Protein AF-A0A2J4PHJ2-F1 (afdb_monomer)

Nearest PDB structures (foldseek):
  6c29-assembly3_C  TM=9.561E-01  e=3.627E-13  Proteus mirabilis HI4320
  3ef7-assembly1_A  TM=4.428E-01  e=4.207E-02  Escherichia coli K-12
  4ofp-assembly3_C  TM=3.824E-01  e=2.974E-01  Caenorhabditis elegans
  6r1j-assembly1_D-2  TM=1.891E-01  e=3.964E+00  Aeromonas hydrophila J-1

Radius of gyration: 33.61 Å; Cα contacts (8 Å, |Δi|>4): 438; chains: 1; bounding box: 84×40×101 Å

Solvent-accessible surface area (backbone atoms only — not comparable to full-atom values): 18652 Å² total; per-residue (Å²): 106,53,76,50,71,48,74,45,78,49,73,77,99,57,76,47,80,44,78,42,80,45,76,45,57,77,90,52,84,77,63,94,59,49,65,61,52,49,54,56,56,59,67,73,53,58,36,81,64,87,57,58,90,49,70,50,38,30,34,41,72,62,27,42,38,34,42,35,40,42,87,49,73,72,44,78,69,47,79,48,75,52,90,33,82,85,52,40,42,74,54,78,69,48,77,48,73,60,61,39,42,33,44,36,42,22,47,40,22,31,85,83,69,46,69,63,94,73,58,51,71,40,64,44,46,34,40,43,30,45,64,94,46,44,22,42,43,80,46,62,26,38,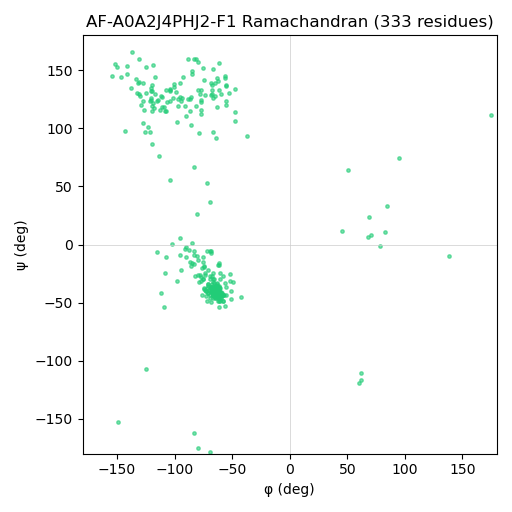69,69,39,79,62,80,74,80,65,52,69,67,58,55,51,51,52,26,30,52,50,14,46,52,59,59,71,37,82,76,44,47,61,61,54,51,54,49,52,55,53,54,70,68,54,75,88,51,76,68,62,52,35,49,35,38,51,27,24,40,49,23,37,41,50,50,37,50,50,51,47,49,52,52,50,51,38,54,75,70,67,54,72,80,57,73,66,56,55,78,70,37,67,68,55,53,50,51,50,49,51,54,53,48,56,52,51,42,45,75,68,60,80,42,87,66,66,73,46,55,73,55,62,47,39,46,52,58,73,35,52,97,40,54,67,38,32,24,53,50,22,44,50,52,50,62,63,38,45,73,80,40,38,72,63,52,48,54,52,48,57,52,34,70,74,44,58,74,71,54,33,55,50,46,40,51,39,24,32,46,24,53,31,41,66,49,51,51,47,45,74,61,116

Foldseek 3Di:
DDWDWDFDWDDDPDTDTDIDIDDDDPVDDDDPCVVVVVVVVVVLDAAQDDFFPDWAWAAEPQKIKIKTFGPWFAAPKDKFWDQWPQQKDWDDWDWDGDTRMIIIITGIAGNVRHRDPGQAQTWTWMWMDGVSHIHTDIDRHHYHAYHQPPPPLVNLLVVLLVLLQVLCVFPQLVVLVVVVVVVVVVPPDDLVLLLLLLVLLLVLLLVLLVVVLVVLVVCLVVVVLPPPCVCVVDVVSVVVLCVVVVVVVCVVVVVDPPPPPCCVLVVLPPVVDSDSVSSNVSSNVSCVSSCSRCVVVVVVVSNVLSSHDSVSSSVSSNSSSCSNSVVSVVVSVVD

Structure (mmCIF, N/CA/C/O backbone):
data_AF-A0A2J4PHJ2-F1
#
_entry.id   AF-A0A2J4PHJ2-F1
#
loop_
_atom_site.group_PDB
_atom_site.id
_atom_site.type_symbol
_atom_site.label_atom_id
_atom_site.label_alt_id
_atom_site.label_comp_id
_atom_site.label_asym_id
_atom_site.label_entity_id
_atom_site.label_seq_id
_atom_site.pdbx_PDB_ins_code
_atom_site.Cartn_x
_atom_site.Cartn_y
_atom_site.Cartn_z
_atom_site.occupancy
_atom_site.B_iso_or_equiv
_atom_site.auth_seq_id
_atom_site.auth_comp_id
_atom_site.auth_asym_id
_atom_site.auth_atom_id
_atom_site.pdbx_PDB_model_num
ATOM 1 N N . VAL A 1 1 ? -42.396 3.887 36.332 1.00 83.06 1 VAL A N 1
ATOM 2 C CA . VAL A 1 1 ? -42.120 2.588 35.679 1.00 83.06 1 VAL A CA 1
ATOM 3 C C . VAL A 1 1 ? -41.489 2.839 34.316 1.00 83.06 1 VAL A C 1
ATOM 5 O O . VAL A 1 1 ? -42.065 3.580 33.531 1.00 83.06 1 VAL A O 1
ATOM 8 N N . LEU A 1 2 ? -40.300 2.293 34.075 1.00 89.12 2 LEU A N 1
ATOM 9 C CA . LEU A 1 2 ? -39.637 2.211 32.778 1.00 89.12 2 LEU A CA 1
ATOM 10 C C . LEU A 1 2 ? -39.950 0.844 32.177 1.00 89.12 2 LEU A C 1
ATOM 12 O O . LEU A 1 2 ? -39.736 -0.181 32.822 1.00 89.12 2 LEU A O 1
ATOM 16 N N . GLU A 1 3 ? -40.460 0.838 30.955 1.00 92.62 3 GLU A N 1
ATOM 17 C CA . GLU A 1 3 ? -40.717 -0.378 30.190 1.00 92.62 3 GLU A CA 1
ATOM 18 C C . GLU A 1 3 ? -39.901 -0.318 28.904 1.00 92.62 3 GLU A C 1
ATOM 20 O O . GLU A 1 3 ? -39.886 0.698 28.211 1.00 92.62 3 GLU A O 1
ATOM 25 N N . GLY A 1 4 ? -39.197 -1.403 28.605 1.00 94.12 4 GLY A N 1
ATOM 26 C CA . GLY A 1 4 ? -38.373 -1.531 27.414 1.00 94.12 4 GLY A CA 1
ATOM 27 C C . GLY A 1 4 ? -38.278 -2.987 26.989 1.00 94.12 4 GLY A C 1
ATOM 28 O O . GLY A 1 4 ? -38.452 -3.898 27.797 1.00 94.12 4 GLY A O 1
ATOM 29 N N . THR A 1 5 ? -38.014 -3.217 25.710 1.00 94.38 5 THR A N 1
ATOM 30 C CA . THR A 1 5 ? -37.723 -4.560 25.199 1.00 94.38 5 THR A CA 1
ATOM 31 C C . THR A 1 5 ? -36.256 -4.595 24.803 1.00 94.38 5 THR A C 1
ATOM 33 O O . THR A 1 5 ? -35.827 -3.806 23.967 1.00 94.38 5 THR A O 1
ATOM 36 N N . LEU A 1 6 ? -35.485 -5.466 25.449 1.00 94.25 6 LEU A N 1
ATOM 37 C CA . LEU A 1 6 ? -34.099 -5.749 25.106 1.00 94.25 6 LEU A CA 1
ATOM 38 C C . LEU A 1 6 ? -34.082 -6.889 24.091 1.00 94.25 6 LEU A C 1
ATOM 40 O O . LEU A 1 6 ? -34.364 -8.029 24.452 1.00 94.25 6 LEU A O 1
ATOM 44 N N . THR A 1 7 ? -33.720 -6.590 22.850 1.00 94.62 7 THR A N 1
ATOM 45 C CA . THR A 1 7 ? -33.433 -7.616 21.844 1.00 94.62 7 THR A CA 1
ATOM 46 C C . THR A 1 7 ? -31.972 -8.032 21.987 1.00 94.62 7 THR A C 1
ATOM 48 O O . THR A 1 7 ? -31.065 -7.300 21.593 1.00 94.62 7 THR A O 1
ATOM 51 N N . LEU A 1 8 ? -31.733 -9.191 22.598 1.00 94.88 8 LEU A N 1
ATOM 52 C CA . LEU A 1 8 ? -30.394 -9.732 22.820 1.00 94.88 8 LEU A CA 1
ATOM 53 C C . LEU A 1 8 ? -30.016 -10.686 21.683 1.00 94.88 8 LEU A C 1
ATOM 55 O O . LEU A 1 8 ? -30.738 -11.648 21.409 1.00 94.88 8 LEU A O 1
ATOM 59 N N . SER A 1 9 ? -28.867 -10.450 21.052 1.00 94.81 9 SER A N 1
ATOM 60 C CA . SER A 1 9 ? -28.271 -11.375 20.090 1.00 94.81 9 SER A CA 1
ATOM 61 C C . SER A 1 9 ? -27.366 -12.377 20.810 1.00 94.81 9 SER A C 1
ATOM 63 O O . SER A 1 9 ? -26.444 -12.010 21.535 1.00 94.81 9 SER A O 1
ATOM 65 N N . THR A 1 10 ? -27.624 -13.668 20.607 1.00 94.75 10 THR A N 1
ATOM 66 C CA . THR A 1 10 ? -26.750 -14.754 21.076 1.00 94.75 10 THR A CA 1
ATOM 67 C C . THR A 1 10 ? -26.290 -15.564 19.877 1.00 94.75 10 THR A C 1
ATOM 69 O O . THR A 1 10 ? -27.110 -16.025 19.085 1.00 94.75 10 THR A O 1
ATOM 72 N N . CYS A 1 11 ? -24.976 -15.697 19.710 1.00 93.12 11 CYS A N 1
ATOM 73 C CA . CYS A 1 11 ? -24.386 -16.303 18.523 1.00 93.12 11 CYS A CA 1
ATOM 74 C C . CYS A 1 11 ? -23.541 -17.521 18.893 1.00 93.12 11 CYS A C 1
ATOM 76 O O . CYS A 1 11 ? -22.743 -17.486 19.827 1.00 93.12 11 CYS A O 1
ATOM 78 N N . SER A 1 12 ? -23.724 -18.596 18.128 1.00 92.94 12 SER A N 1
ATOM 79 C CA . SER A 1 12 ? -22.787 -19.720 18.040 1.00 92.94 12 SER A CA 1
ATOM 80 C C . SER A 1 12 ? -22.419 -19.914 16.565 1.00 92.94 12 SER A C 1
ATOM 82 O O . SER A 1 12 ? -21.775 -19.046 15.989 1.00 92.94 12 SER A O 1
ATOM 84 N N . ASN A 1 13 ? -22.921 -20.967 15.918 1.00 92.31 13 ASN A N 1
ATOM 85 C CA . ASN A 1 13 ? -22.900 -21.101 14.455 1.00 92.31 13 ASN A CA 1
ATOM 86 C C . ASN A 1 13 ? -24.070 -20.361 13.785 1.00 92.31 13 ASN A C 1
ATOM 88 O O . ASN A 1 13 ? -24.064 -20.136 12.579 1.00 92.31 13 ASN A O 1
ATOM 92 N N . VAL A 1 14 ? -25.094 -20.019 14.569 1.00 91.38 14 VAL A N 1
ATOM 93 C CA . VAL A 1 14 ? -26.264 -19.239 14.160 1.00 91.38 14 VAL A CA 1
ATOM 94 C C . VAL A 1 14 ? -26.503 -18.181 15.232 1.00 91.38 14 VAL A C 1
ATOM 96 O O . VAL A 1 14 ? -26.303 -18.454 16.420 1.00 91.38 14 VAL A O 1
ATOM 99 N N . CYS A 1 15 ? -26.910 -16.984 14.817 1.00 92.62 15 CYS A N 1
ATOM 100 C CA . CYS A 1 15 ? -27.306 -15.912 15.721 1.00 92.62 15 CYS A CA 1
ATOM 101 C C . CYS A 1 15 ? -28.823 -15.922 15.922 1.00 92.62 15 CYS A C 1
ATOM 103 O O . CYS A 1 15 ? -29.582 -15.836 14.957 1.00 92.62 15 CYS A O 1
ATOM 105 N N . LEU A 1 16 ? -29.261 -16.015 17.177 1.00 94.50 16 LEU A N 1
ATOM 106 C CA . LEU A 1 16 ? -30.663 -15.917 17.572 1.00 94.50 16 LEU A CA 1
ATOM 107 C C . LEU A 1 16 ? -30.905 -14.582 18.276 1.00 94.50 16 LEU A C 1
ATOM 109 O O . LEU A 1 16 ? -30.146 -14.192 19.167 1.00 94.50 16 LEU A O 1
ATOM 113 N N . LEU A 1 17 ? -31.979 -13.904 17.878 1.00 94.44 17 LEU A N 1
ATOM 114 C CA . LEU A 1 17 ? -32.467 -12.672 18.492 1.00 94.44 17 LEU A CA 1
ATOM 115 C C . LEU A 1 17 ? -33.578 -13.040 19.478 1.00 94.44 17 LEU A C 1
ATOM 117 O O . LEU A 1 17 ? -34.578 -13.639 19.083 1.00 94.44 17 LEU A O 1
ATOM 121 N N . THR A 1 18 ? -33.385 -12.720 20.757 1.00 94.19 18 THR A N 1
ATOM 122 C CA . THR A 1 18 ? -34.360 -13.009 21.818 1.00 94.19 18 THR A CA 1
ATOM 123 C C . THR A 1 18 ? -34.794 -11.719 22.494 1.00 94.19 18 THR A C 1
ATOM 125 O O . THR A 1 18 ? -33.957 -10.960 22.982 1.00 94.19 18 THR A O 1
ATOM 128 N N . ASP A 1 19 ? -36.104 -11.493 22.553 1.00 95.38 19 ASP A N 1
ATOM 129 C CA . ASP A 1 19 ? -36.684 -10.302 23.163 1.00 95.38 19 ASP A CA 1
ATOM 130 C C . ASP A 1 19 ? -36.986 -10.523 24.648 1.00 95.38 19 ASP A C 1
ATOM 132 O O . ASP A 1 19 ? -37.823 -11.347 25.026 1.00 95.38 19 ASP A O 1
ATOM 136 N N . TYR A 1 20 ? -36.347 -9.726 25.500 1.00 94.31 20 TYR A N 1
ATOM 137 C CA . TYR A 1 20 ? -36.584 -9.681 26.937 1.00 94.31 20 TYR A CA 1
ATOM 138 C C . TYR A 1 20 ? -37.321 -8.395 27.294 1.00 94.31 20 TYR A C 1
ATOM 140 O O . TYR A 1 20 ? -36.788 -7.292 27.167 1.00 94.31 20 TYR A O 1
ATOM 148 N N . ARG A 1 21 ? -38.560 -8.519 27.774 1.00 93.12 21 ARG A N 1
ATOM 149 C CA . ARG A 1 21 ? -39.308 -7.367 28.289 1.00 93.12 21 ARG A CA 1
ATOM 150 C C . ARG A 1 21 ? -38.797 -7.007 29.678 1.00 93.12 21 ARG A C 1
ATOM 152 O O . ARG A 1 21 ? -38.997 -7.753 30.633 1.00 93.12 21 ARG A O 1
ATOM 159 N N . LEU A 1 22 ? -38.158 -5.850 29.777 1.00 93.00 22 LEU A N 1
ATOM 160 C CA . LEU A 1 22 ? -37.669 -5.272 31.018 1.00 93.00 22 LEU A CA 1
ATOM 161 C C . LEU A 1 22 ? -38.697 -4.264 31.529 1.00 93.00 22 LEU A C 1
ATOM 163 O O . LEU A 1 22 ? -39.085 -3.332 30.824 1.00 93.00 22 LEU A O 1
ATOM 167 N N . ARG A 1 23 ? -39.130 -4.455 32.774 1.00 91.50 23 ARG A N 1
ATOM 168 C CA . ARG A 1 23 ? -40.030 -3.546 33.482 1.00 91.50 23 ARG A CA 1
ATOM 169 C C . ARG A 1 23 ? -39.397 -3.177 34.811 1.00 91.50 23 ARG A C 1
ATOM 171 O O . ARG A 1 23 ? -39.206 -4.038 35.662 1.00 91.50 23 ARG A O 1
ATOM 178 N N . LEU A 1 24 ? -39.074 -1.903 34.974 1.00 89.75 24 LEU A N 1
ATOM 179 C CA . LEU A 1 24 ? -38.399 -1.361 36.149 1.00 89.75 24 LEU A CA 1
ATOM 180 C C . LEU A 1 24 ? -39.306 -0.324 36.808 1.00 89.75 24 LEU A C 1
ATOM 182 O O . LEU A 1 24 ? -39.703 0.653 36.175 1.00 89.75 24 LEU A O 1
ATOM 186 N N . ASP A 1 25 ? -39.650 -0.510 38.077 1.00 90.00 25 ASP A N 1
ATOM 187 C CA . ASP A 1 25 ? -40.430 0.474 38.827 1.00 90.00 25 ASP A CA 1
ATOM 188 C C . ASP A 1 25 ? -39.525 1.357 39.693 1.00 90.00 25 ASP A C 1
ATOM 190 O O . ASP A 1 25 ? -39.045 0.936 40.738 1.00 90.00 25 ASP A O 1
ATOM 194 N N . PHE A 1 26 ? -39.314 2.606 39.270 1.00 86.12 26 PHE A N 1
ATOM 195 C CA . PHE A 1 26 ? -38.493 3.581 39.999 1.00 86.12 26 PHE A CA 1
ATOM 196 C C . PHE A 1 26 ? -39.086 4.051 41.334 1.00 86.12 26 PHE A C 1
ATOM 198 O O . PHE A 1 26 ? -38.409 4.762 42.072 1.00 86.12 26 PHE A O 1
ATOM 205 N N . ASN A 1 27 ? -40.330 3.681 41.656 1.00 89.12 27 ASN A N 1
ATOM 206 C CA . ASN A 1 27 ? -40.905 3.956 42.973 1.00 89.12 27 ASN A CA 1
ATOM 207 C C . ASN A 1 27 ? -40.447 2.951 44.043 1.00 89.12 27 ASN A C 1
ATOM 209 O O . ASN A 1 27 ? -40.709 3.167 45.226 1.00 89.12 27 ASN A O 1
ATOM 213 N N . GLN A 1 28 ? -39.778 1.862 43.652 1.00 87.19 28 GLN A N 1
ATOM 214 C CA . GLN A 1 28 ? -39.196 0.896 44.579 1.00 87.19 28 GLN A CA 1
ATOM 215 C C . GLN A 1 28 ? -37.733 1.255 44.885 1.00 87.19 28 GLN A C 1
ATOM 217 O O . GLN A 1 28 ? -37.026 1.754 44.004 1.00 87.19 28 GLN A O 1
ATOM 222 N N . PRO A 1 29 ? -37.257 1.029 46.124 1.00 85.19 29 PRO A N 1
ATOM 223 C CA . PRO A 1 29 ? -35.852 1.230 46.454 1.00 85.19 29 PRO A CA 1
ATOM 224 C C . PRO A 1 29 ? -34.968 0.275 45.641 1.00 85.19 29 PRO A C 1
ATOM 226 O O . PRO A 1 29 ? -35.340 -0.871 45.401 1.00 85.19 29 PRO A O 1
ATOM 229 N N . ALA A 1 30 ? -33.792 0.751 45.229 1.00 85.31 30 ALA A N 1
ATOM 230 C CA . ALA A 1 30 ? -32.798 -0.090 44.570 1.00 85.31 30 ALA A CA 1
ATOM 231 C C . ALA A 1 30 ? -32.244 -1.148 45.537 1.00 85.31 30 ALA A C 1
ATOM 233 O O . ALA A 1 30 ? -32.141 -0.896 46.741 1.00 85.31 30 ALA A O 1
ATOM 234 N N . ASP A 1 31 ? -31.833 -2.298 44.999 1.00 87.00 31 ASP A N 1
ATOM 235 C CA . ASP A 1 31 ? -31.145 -3.333 45.774 1.00 87.00 31 ASP A CA 1
ATOM 236 C C . ASP A 1 31 ? -29.887 -2.772 46.455 1.00 87.00 31 ASP A C 1
ATOM 238 O O . ASP A 1 31 ? -29.176 -1.932 45.892 1.00 87.00 31 ASP A O 1
ATOM 242 N N . GLY A 1 32 ? -29.587 -3.262 47.663 1.00 87.12 32 GLY A N 1
ATOM 243 C CA . GLY A 1 32 ? -28.483 -2.755 48.491 1.00 87.12 32 GLY A CA 1
ATOM 244 C C . GLY A 1 32 ? -27.116 -2.782 47.796 1.00 87.12 32 GLY A C 1
ATOM 245 O O . GLY A 1 32 ? -26.324 -1.857 47.966 1.00 87.12 32 GLY A O 1
ATOM 246 N N . ASP A 1 33 ? -26.885 -3.776 46.934 1.00 93.06 33 ASP A N 1
ATOM 247 C CA . ASP A 1 33 ? -25.622 -3.969 46.208 1.00 93.06 33 ASP A CA 1
ATOM 248 C C . ASP A 1 33 ? -25.579 -3.260 44.844 1.00 93.06 33 ASP A C 1
ATOM 250 O O . ASP A 1 33 ? -24.560 -3.313 44.145 1.00 93.06 33 ASP A O 1
ATOM 254 N N . PHE A 1 34 ? -26.661 -2.586 44.432 1.00 90.69 34 PHE A N 1
ATOM 255 C CA . PHE A 1 34 ? -26.774 -1.998 43.094 1.00 90.69 34 PHE A CA 1
ATOM 256 C C . PHE A 1 34 ? -25.640 -1.014 42.803 1.00 90.69 34 PHE A C 1
ATOM 258 O O . PHE A 1 34 ? -25.040 -1.052 41.730 1.00 90.69 34 PHE A O 1
ATOM 265 N N . ARG A 1 35 ? -25.304 -0.151 43.769 1.00 90.50 35 ARG A N 1
ATOM 266 C CA . ARG A 1 35 ? -24.252 0.861 43.588 1.00 90.50 35 ARG A CA 1
ATOM 267 C C . ARG A 1 35 ? -22.877 0.233 43.380 1.00 90.50 35 ARG A C 1
ATOM 269 O O . ARG A 1 35 ? -22.130 0.697 42.520 1.00 90.50 35 ARG A O 1
ATOM 276 N N . ASP A 1 36 ? -22.566 -0.826 44.119 1.00 93.00 36 ASP A N 1
ATOM 277 C CA . ASP A 1 36 ? -21.281 -1.519 44.017 1.00 93.00 36 ASP A CA 1
ATOM 278 C C . ASP A 1 36 ? -21.199 -2.374 42.749 1.00 93.00 36 ASP A C 1
ATOM 280 O O . ASP A 1 36 ? -20.157 -2.429 42.090 1.00 93.00 36 ASP A O 1
ATOM 284 N N . ALA A 1 37 ? -22.301 -3.021 42.360 1.00 92.94 37 ALA A N 1
ATOM 285 C CA . ALA A 1 37 ? -22.415 -3.717 41.080 1.00 92.94 37 ALA A CA 1
ATOM 286 C C . ALA A 1 37 ? -22.250 -2.747 39.897 1.00 92.94 37 ALA A C 1
ATOM 288 O O . ALA A 1 37 ? -21.437 -3.002 39.008 1.00 92.94 37 ALA A O 1
ATOM 289 N N . PHE A 1 38 ? -22.933 -1.601 39.933 1.00 93.00 38 PHE A N 1
ATOM 290 C CA . PHE A 1 38 ? -22.833 -0.561 38.911 1.00 93.00 38 PHE A CA 1
ATOM 291 C C . PHE A 1 38 ? -21.414 0.013 38.824 1.00 93.00 38 PHE A C 1
ATOM 293 O O . PHE A 1 38 ? -20.854 0.116 37.736 1.00 93.00 38 PHE A O 1
ATOM 300 N N . ALA A 1 39 ? -20.779 0.314 39.961 1.00 91.94 39 ALA A N 1
ATOM 301 C CA . ALA A 1 39 ? -19.406 0.812 39.980 1.00 91.94 39 ALA A CA 1
ATOM 302 C C . ALA A 1 39 ? -18.397 -0.209 39.425 1.00 91.94 39 ALA A C 1
ATOM 304 O O . ALA A 1 39 ? -17.439 0.188 38.766 1.00 91.94 39 ALA A O 1
ATOM 305 N N . ARG A 1 40 ? -18.597 -1.515 39.662 1.00 91.50 40 ARG A N 1
ATOM 306 C CA . ARG A 1 40 ? -17.770 -2.575 39.057 1.00 91.50 40 ARG A CA 1
ATOM 307 C C . ARG A 1 40 ? -17.970 -2.660 37.543 1.00 91.50 40 ARG A C 1
ATOM 309 O O . ARG A 1 40 ? -16.976 -2.738 36.831 1.00 91.50 40 ARG A O 1
ATOM 316 N N . ALA A 1 41 ? -19.211 -2.578 37.065 1.00 90.69 41 ALA A N 1
ATOM 317 C CA . ALA A 1 41 ? -19.523 -2.584 35.635 1.00 90.69 41 ALA A CA 1
ATOM 318 C C . ALA A 1 41 ? -18.974 -1.342 34.908 1.00 90.69 41 ALA A C 1
ATOM 320 O O . ALA A 1 41 ? -18.418 -1.449 33.824 1.00 90.69 41 ALA A O 1
ATOM 321 N N . MET A 1 42 ? -19.039 -0.158 35.521 1.00 89.94 42 MET A N 1
ATOM 322 C CA . MET A 1 42 ? -18.494 1.061 34.910 1.00 89.94 42 MET A CA 1
ATOM 323 C C . MET A 1 42 ? -16.965 1.033 34.770 1.00 89.94 42 MET A C 1
ATOM 325 O O . MET A 1 42 ? -16.429 1.696 33.890 1.00 89.94 42 MET A O 1
ATOM 329 N N . ARG A 1 43 ? -16.246 0.258 35.597 1.00 87.06 43 ARG A N 1
ATOM 330 C CA . ARG A 1 43 ? -14.781 0.111 35.485 1.00 87.06 43 ARG A CA 1
ATOM 331 C C . ARG A 1 43 ? -14.339 -0.760 34.314 1.00 87.06 43 ARG A C 1
ATOM 333 O O . ARG A 1 43 ? -13.176 -0.679 33.938 1.00 87.06 43 ARG A O 1
ATOM 340 N N . THR A 1 44 ? -15.218 -1.600 33.767 1.00 88.00 44 THR A N 1
ATOM 341 C CA . THR A 1 44 ? -14.891 -2.414 32.586 1.00 88.00 44 THR A CA 1
ATOM 342 C C . THR A 1 44 ? -15.061 -1.639 31.282 1.00 88.00 44 THR A C 1
ATOM 344 O O . THR A 1 44 ? -14.677 -2.140 30.231 1.00 88.00 44 THR A O 1
ATOM 347 N N . ILE A 1 45 ? -15.643 -0.435 31.332 1.00 90.12 45 ILE A N 1
ATOM 348 C CA . ILE A 1 45 ? -15.800 0.425 30.160 1.00 90.12 45 ILE A CA 1
ATOM 349 C C . ILE A 1 45 ? -14.427 1.013 29.795 1.00 90.12 45 ILE A C 1
ATOM 351 O O . ILE A 1 45 ? -13.761 1.563 30.678 1.00 90.12 45 ILE A O 1
ATOM 355 N N . PRO A 1 46 ? -13.989 0.905 28.525 1.00 89.81 46 PRO A N 1
ATOM 356 C CA . PRO A 1 46 ? -12.737 1.497 28.067 1.00 89.81 46 PRO A CA 1
ATOM 357 C C . PRO A 1 46 ? -12.687 3.002 28.350 1.00 89.81 46 PRO A C 1
ATOM 359 O O . PRO A 1 46 ? -13.662 3.716 28.129 1.00 89.81 46 PRO A O 1
ATOM 362 N N . ALA A 1 47 ? -11.544 3.486 28.833 1.00 87.75 47 ALA A N 1
ATOM 363 C CA . ALA A 1 47 ? -11.328 4.916 29.041 1.00 87.75 47 ALA A CA 1
ATOM 364 C C . ALA A 1 47 ? -10.892 5.599 27.734 1.00 87.75 47 ALA A C 1
ATOM 366 O O . ALA A 1 47 ? -10.342 4.951 26.852 1.00 87.75 47 ALA A O 1
ATOM 367 N N . ASP A 1 48 ? -11.038 6.919 27.621 1.00 85.19 48 ASP A N 1
ATOM 368 C CA . ASP A 1 48 ? -10.573 7.650 26.426 1.00 85.19 48 ASP A CA 1
ATOM 369 C C . ASP A 1 48 ? -9.039 7.820 26.380 1.00 85.19 48 ASP A C 1
ATOM 371 O O . ASP A 1 48 ? -8.456 8.151 25.348 1.00 85.19 48 ASP A O 1
ATOM 375 N N . THR A 1 49 ? -8.351 7.597 27.508 1.00 83.44 49 THR A N 1
ATOM 376 C CA . THR A 1 49 ? -6.896 7.775 27.649 1.00 83.44 49 THR A CA 1
ATOM 377 C C . THR A 1 49 ? -6.278 6.687 28.530 1.00 83.44 49 THR A C 1
ATOM 379 O O . THR A 1 49 ? -6.940 6.153 29.420 1.00 83.44 49 THR A O 1
ATOM 382 N N . GLY A 1 50 ? -4.990 6.375 28.326 1.00 77.62 50 GLY A N 1
ATOM 383 C CA . GLY A 1 50 ? -4.203 5.600 29.302 1.00 77.62 50 GLY A CA 1
ATOM 384 C C . GLY A 1 50 ? -3.263 4.517 28.761 1.00 77.62 50 GLY A C 1
ATOM 385 O O . GLY A 1 50 ? -2.461 3.997 29.544 1.00 77.62 50 GLY A O 1
ATOM 386 N N . ILE A 1 51 ? -3.327 4.176 27.470 1.00 82.88 51 ILE A N 1
ATOM 387 C CA . ILE A 1 51 ? -2.440 3.193 26.818 1.00 82.88 51 ILE A CA 1
ATOM 388 C C . ILE A 1 51 ? -1.464 3.891 25.869 1.00 82.88 51 ILE A C 1
ATOM 390 O O . ILE A 1 51 ? -0.252 3.697 25.978 1.00 82.88 51 ILE A O 1
ATOM 394 N N . THR A 1 52 ? -1.985 4.700 24.948 1.00 84.06 52 THR A N 1
ATOM 395 C CA . THR A 1 52 ? -1.194 5.398 23.930 1.00 84.06 52 THR A CA 1
ATOM 396 C C . THR A 1 52 ? -1.808 6.755 23.595 1.00 84.06 52 THR A C 1
ATOM 398 O O . THR A 1 52 ? -3.030 6.909 23.578 1.00 84.06 52 THR A O 1
ATOM 401 N N . ASN A 1 53 ? -0.937 7.731 23.333 1.00 81.12 53 ASN A N 1
ATOM 402 C CA . ASN A 1 53 ? -1.294 9.051 22.802 1.00 81.12 53 ASN A CA 1
ATOM 403 C C . ASN A 1 53 ? -0.712 9.280 21.398 1.00 81.12 53 ASN A C 1
ATOM 405 O O . ASN A 1 53 ? -0.986 10.305 20.781 1.00 81.12 53 ASN A O 1
ATOM 409 N N . ASP A 1 54 ? 0.118 8.353 20.921 1.00 84.62 54 ASP A N 1
ATOM 410 C CA . ASP A 1 54 ? 0.806 8.426 19.639 1.00 84.62 54 ASP A CA 1
ATOM 411 C C . ASP A 1 54 ? 0.354 7.234 18.807 1.00 84.62 54 ASP A C 1
ATOM 413 O O . ASP A 1 54 ? 0.930 6.144 18.874 1.00 84.62 54 ASP A O 1
ATOM 417 N N . LEU A 1 55 ? -0.761 7.433 18.108 1.00 87.19 55 LEU A N 1
ATOM 418 C CA . LEU A 1 55 ? -1.361 6.428 17.255 1.00 87.19 55 LEU A CA 1
ATOM 419 C C . LEU A 1 55 ? -1.712 7.050 15.909 1.00 87.19 55 LEU A C 1
ATOM 421 O O . LEU A 1 55 ? -2.344 8.103 15.828 1.00 87.19 55 LEU A O 1
ATOM 425 N N . ALA A 1 56 ? -1.299 6.368 14.851 1.00 87.81 56 ALA A N 1
ATOM 426 C CA . ALA A 1 56 ? -1.546 6.769 13.481 1.00 87.81 56 ALA A CA 1
ATOM 427 C C . ALA A 1 56 ? -2.101 5.582 12.697 1.00 87.81 56 ALA A C 1
ATOM 429 O O . ALA A 1 56 ? -1.655 4.446 12.871 1.00 87.81 56 ALA A O 1
ATOM 430 N N . ALA A 1 57 ? -3.080 5.847 11.837 1.00 89.44 57 ALA A N 1
ATOM 431 C CA . ALA A 1 57 ? -3.676 4.850 10.964 1.00 89.44 57 ALA A CA 1
ATOM 432 C C . ALA A 1 57 ? -3.593 5.328 9.519 1.00 89.44 57 ALA A C 1
ATOM 434 O O . ALA A 1 57 ? -3.987 6.452 9.206 1.00 89.44 57 ALA A O 1
ATOM 435 N N . HIS A 1 58 ? -3.101 4.466 8.639 1.00 88.44 58 HIS A N 1
ATOM 436 C CA . HIS A 1 58 ? -2.956 4.750 7.217 1.00 88.44 58 HIS A CA 1
ATOM 437 C C . HIS A 1 58 ? -3.304 3.504 6.417 1.00 88.44 58 HIS A C 1
ATOM 439 O O . HIS A 1 58 ? -3.009 2.383 6.834 1.00 88.44 58 HIS A O 1
ATOM 445 N N . ARG A 1 59 ? -3.880 3.678 5.230 1.00 87.31 59 ARG A N 1
ATOM 446 C CA . ARG A 1 59 ? -4.005 2.569 4.285 1.00 87.31 59 ARG A CA 1
ATOM 447 C C . ARG A 1 59 ? -2.684 2.369 3.560 1.00 87.31 59 ARG A C 1
ATOM 449 O O . ARG A 1 59 ? -2.120 3.327 3.039 1.00 87.31 59 ARG A O 1
ATOM 456 N N . VAL A 1 60 ? -2.230 1.127 3.479 1.00 84.62 60 VAL A N 1
ATOM 457 C CA . VAL A 1 60 ? -1.092 0.704 2.665 1.00 84.62 60 VAL A CA 1
ATOM 458 C C . VAL A 1 60 ? -1.577 -0.393 1.719 1.00 84.62 60 VAL A C 1
ATOM 460 O O . VAL A 1 60 ? -1.767 -1.541 2.118 1.00 84.62 60 VAL A O 1
ATOM 463 N N . GLY A 1 61 ? -1.824 -0.039 0.456 1.00 81.25 61 GLY A N 1
ATOM 464 C CA . GLY A 1 61 ? -2.421 -0.965 -0.513 1.00 81.25 61 GLY A CA 1
ATOM 465 C C . GLY A 1 61 ? -3.829 -1.413 -0.095 1.00 81.25 61 GLY A C 1
ATOM 466 O O . GLY A 1 61 ? -4.733 -0.587 -0.005 1.00 81.25 61 GLY A O 1
ATOM 467 N N . SER A 1 62 ? -4.012 -2.712 0.159 1.00 81.38 62 SER A N 1
ATOM 468 C CA . SER A 1 62 ? -5.286 -3.313 0.592 1.00 81.38 62 SER A CA 1
ATOM 469 C C . SER A 1 62 ? -5.420 -3.471 2.111 1.00 81.38 62 SER A C 1
ATOM 471 O O . SER A 1 62 ? -6.357 -4.111 2.586 1.00 81.38 62 SER A O 1
ATOM 473 N N . GLN A 1 63 ? -4.459 -2.958 2.880 1.00 88.62 63 GLN A N 1
ATOM 474 C CA . GLN A 1 63 ? -4.396 -3.156 4.325 1.00 88.62 63 GLN A CA 1
ATOM 475 C C . GLN A 1 63 ? -4.457 -1.817 5.055 1.00 88.62 63 GLN A C 1
ATOM 477 O O . GLN A 1 63 ? -3.796 -0.853 4.670 1.00 88.62 63 GLN A O 1
ATOM 482 N N . LEU A 1 64 ? -5.230 -1.765 6.132 1.00 89.44 64 LEU A N 1
ATOM 483 C CA . LEU A 1 64 ? -5.163 -0.703 7.123 1.00 89.44 64 LEU A CA 1
ATOM 484 C C . LEU A 1 64 ? -4.003 -1.019 8.070 1.00 89.44 64 LEU A C 1
ATOM 486 O O . LEU A 1 64 ? -3.982 -2.064 8.720 1.00 89.44 64 LEU A O 1
ATOM 490 N N . VAL A 1 65 ? -3.019 -0.128 8.119 1.00 90.69 65 VAL A N 1
ATOM 491 C CA . VAL A 1 65 ? -1.864 -0.236 9.008 1.00 90.69 65 VAL A CA 1
ATOM 492 C C . VAL A 1 65 ? -2.022 0.788 10.115 1.00 90.69 65 VAL A C 1
ATOM 494 O O . VAL A 1 65 ? -2.131 1.987 9.853 1.00 90.69 65 VAL A O 1
ATOM 497 N N . ILE A 1 66 ? -2.011 0.305 11.350 1.00 91.06 66 ILE A N 1
ATOM 498 C CA . ILE A 1 66 ? -2.102 1.130 12.549 1.00 91.06 66 ILE A CA 1
ATOM 499 C C . ILE A 1 66 ? -0.797 0.980 13.310 1.00 91.06 66 ILE A C 1
ATOM 501 O O . ILE A 1 66 ? -0.379 -0.129 13.647 1.00 91.06 66 ILE A O 1
ATOM 505 N N . THR A 1 67 ? -0.144 2.104 13.565 1.00 90.31 67 THR A N 1
ATOM 506 C CA . THR A 1 67 ? 1.069 2.176 14.372 1.00 90.31 67 THR A CA 1
ATOM 507 C C . THR A 1 67 ? 0.752 2.898 15.661 1.00 90.31 67 THR A C 1
ATOM 509 O O . THR A 1 67 ? 0.209 4.000 15.616 1.00 90.31 67 THR A O 1
ATOM 512 N N . ALA A 1 68 ? 1.096 2.290 16.789 1.00 89.19 68 ALA A N 1
ATOM 513 C CA . ALA A 1 68 ? 0.894 2.879 18.102 1.00 89.19 68 ALA A CA 1
ATOM 514 C C . ALA A 1 68 ? 2.164 2.776 18.945 1.00 89.19 68 ALA A C 1
ATOM 516 O O . ALA A 1 68 ? 2.821 1.731 18.971 1.00 89.19 68 ALA A O 1
ATOM 517 N N . THR A 1 69 ? 2.475 3.841 19.677 1.00 87.94 69 THR A N 1
ATOM 518 C CA . THR A 1 69 ? 3.563 3.856 20.657 1.00 87.94 69 THR A CA 1
ATOM 519 C C . THR A 1 69 ? 2.962 3.874 22.058 1.00 87.94 69 THR A C 1
ATOM 521 O O . THR A 1 69 ? 2.264 4.818 22.434 1.00 87.94 69 THR A O 1
ATOM 524 N N . ALA A 1 70 ? 3.176 2.816 22.839 1.00 83.69 70 ALA A N 1
ATOM 525 C CA . ALA A 1 70 ? 2.694 2.768 24.218 1.00 83.69 70 ALA A CA 1
ATOM 526 C C . ALA A 1 70 ? 3.559 3.639 25.138 1.00 83.69 70 ALA A C 1
ATOM 528 O O . ALA A 1 70 ? 4.766 3.774 24.943 1.00 83.69 70 ALA A O 1
ATOM 529 N N . THR A 1 71 ? 2.957 4.151 26.215 1.00 78.50 71 THR A N 1
ATOM 530 C CA . THR A 1 71 ? 3.687 4.818 27.314 1.00 78.50 71 THR A CA 1
ATOM 531 C C . THR A 1 71 ? 4.546 3.833 28.136 1.00 78.50 71 THR A C 1
ATOM 533 O O . THR A 1 71 ? 5.280 4.239 29.032 1.00 78.50 71 THR A O 1
ATOM 536 N N . GLY A 1 72 ? 4.449 2.530 27.852 1.00 81.25 72 GLY A N 1
ATOM 537 C CA . GLY A 1 72 ? 5.231 1.445 28.446 1.00 81.25 72 GLY A CA 1
ATOM 538 C C . GLY A 1 72 ? 5.420 0.298 27.447 1.00 81.25 72 GLY A C 1
ATOM 539 O O . GLY A 1 72 ? 5.385 0.517 26.240 1.00 81.25 72 GLY A O 1
ATOM 540 N N . GLU A 1 73 ? 5.597 -0.930 27.933 1.00 85.44 73 GLU A N 1
ATOM 541 C CA . GLU A 1 73 ? 5.692 -2.119 27.071 1.00 85.44 73 GLU A CA 1
ATOM 542 C C . GLU A 1 73 ? 4.313 -2.684 26.700 1.00 85.44 73 GLU A C 1
ATOM 544 O O . GLU A 1 73 ? 3.369 -2.669 27.500 1.00 85.44 73 GLU A O 1
ATOM 549 N N . TRP A 1 74 ? 4.209 -3.238 25.492 1.00 85.50 74 TRP A N 1
ATOM 550 C CA . TRP A 1 74 ? 3.037 -3.993 25.058 1.00 85.50 74 TRP A CA 1
ATOM 551 C C . TRP A 1 74 ? 3.026 -5.397 25.669 1.00 85.50 74 TRP A C 1
ATOM 553 O O . TRP A 1 74 ? 3.963 -6.177 25.504 1.00 85.50 74 TRP A O 1
ATOM 563 N N . LYS A 1 75 ? 1.934 -5.737 26.354 1.00 85.50 75 LYS A N 1
ATOM 564 C CA . LYS A 1 75 ? 1.684 -7.040 26.971 1.00 85.50 75 LYS A CA 1
ATOM 565 C C . LYS A 1 75 ? 0.332 -7.560 26.497 1.00 85.50 75 LYS A C 1
ATOM 567 O O . LYS A 1 75 ? -0.707 -7.099 26.951 1.00 85.50 75 LYS A O 1
ATOM 572 N N . ASN A 1 76 ? 0.364 -8.537 25.592 1.00 87.38 76 ASN A N 1
ATOM 573 C CA . ASN A 1 76 ? -0.824 -9.141 24.977 1.00 87.38 76 ASN A CA 1
ATOM 574 C C . ASN A 1 76 ? -1.819 -8.101 24.405 1.00 87.38 76 ASN A C 1
ATOM 576 O O . ASN A 1 76 ? -2.925 -7.953 24.932 1.00 87.38 76 ASN A O 1
ATOM 580 N N . PRO A 1 77 ? -1.409 -7.330 23.382 1.00 90.88 77 PRO A N 1
ATOM 581 C CA . PRO A 1 77 ? -2.271 -6.331 22.766 1.00 90.88 77 PRO A CA 1
ATOM 582 C C . PRO A 1 77 ? -3.444 -6.967 22.017 1.00 90.88 77 PRO A C 1
ATOM 584 O O . PRO A 1 77 ? -3.261 -7.923 21.266 1.00 90.88 77 PRO A O 1
ATOM 587 N N . GLY A 1 78 ? -4.632 -6.391 22.180 1.00 90.31 78 GLY A N 1
ATOM 588 C CA . GLY A 1 78 ? -5.819 -6.707 21.391 1.00 90.31 78 GLY A CA 1
ATOM 589 C C . GLY A 1 78 ? -6.383 -5.448 20.744 1.00 90.31 78 GLY A C 1
ATOM 590 O O . GLY A 1 78 ? -6.198 -4.343 21.252 1.00 90.31 78 GLY A O 1
ATOM 591 N N . ILE A 1 79 ? -7.057 -5.608 19.610 1.00 92.00 79 ILE A N 1
ATOM 592 C CA . ILE A 1 79 ? -7.698 -4.504 18.898 1.00 92.00 79 ILE A CA 1
ATOM 593 C C . ILE A 1 79 ? -9.071 -4.940 18.405 1.00 92.00 79 ILE A C 1
ATOM 595 O O . ILE A 1 79 ? -9.223 -6.037 17.869 1.00 92.00 79 ILE A O 1
ATOM 599 N N . TYR A 1 80 ? -10.058 -4.075 18.600 1.00 91.31 80 TYR A N 1
ATOM 600 C CA . TYR A 1 80 ? -11.440 -4.309 18.203 1.00 91.31 80 TYR A CA 1
ATOM 601 C C . TYR A 1 80 ? -11.934 -3.084 17.448 1.00 91.31 80 TYR A C 1
ATOM 603 O O . TYR A 1 80 ? -11.765 -1.963 17.920 1.00 91.31 80 TYR A O 1
ATOM 611 N N . PHE A 1 81 ? -12.506 -3.296 16.269 1.00 89.94 81 PHE A N 1
ATOM 612 C CA . PHE A 1 81 ? -12.971 -2.221 15.402 1.00 89.94 81 PHE A CA 1
ATOM 613 C C . PHE A 1 81 ? -14.473 -2.041 15.529 1.00 89.94 81 PHE A C 1
ATOM 615 O O . PHE A 1 81 ? -15.219 -3.022 15.527 1.00 89.94 81 PHE A O 1
ATOM 622 N N . ASP A 1 82 ? -14.900 -0.786 15.576 1.00 88.06 82 ASP A N 1
ATOM 623 C CA . ASP A 1 82 ? -16.296 -0.442 15.368 1.00 88.06 82 ASP A CA 1
ATOM 624 C C . ASP A 1 82 ? -16.613 -0.426 13.860 1.00 88.06 82 ASP A C 1
ATOM 626 O O . ASP A 1 82 ? -15.705 -0.259 13.034 1.00 88.06 82 ASP A O 1
ATOM 630 N N . PRO A 1 83 ? -17.892 -0.591 13.470 1.00 80.00 83 PRO A N 1
ATOM 631 C CA . PRO A 1 83 ? -18.301 -0.499 12.075 1.00 80.00 83 PRO A CA 1
ATOM 632 C C . PRO A 1 83 ? -17.873 0.845 11.484 1.00 80.00 83 PRO A C 1
ATOM 634 O O . PRO A 1 83 ? -18.226 1.903 12.007 1.00 80.00 83 PRO A O 1
ATOM 637 N N . MET A 1 84 ? -17.105 0.807 10.397 1.00 78.31 84 MET A N 1
ATOM 638 C CA . MET A 1 84 ? -16.606 2.023 9.765 1.00 78.31 84 MET A CA 1
ATOM 639 C C . MET A 1 84 ? -17.628 2.606 8.789 1.00 78.31 84 MET A C 1
ATOM 641 O O . MET A 1 84 ? -18.359 1.882 8.107 1.00 78.31 84 MET A O 1
ATOM 645 N N . ASP A 1 85 ? -17.609 3.931 8.652 1.00 73.31 85 ASP A N 1
ATOM 646 C CA . ASP A 1 85 ? -18.487 4.631 7.720 1.00 73.31 85 ASP A CA 1
ATOM 647 C C . ASP A 1 85 ? -18.249 4.216 6.258 1.00 73.31 85 ASP A C 1
ATOM 649 O O . ASP A 1 85 ? -17.126 4.200 5.728 1.00 73.31 85 ASP A O 1
ATOM 653 N N . GLY A 1 86 ? -19.355 3.950 5.563 1.00 71.00 86 GLY A N 1
ATOM 654 C CA . GLY A 1 86 ? -19.369 3.554 4.156 1.00 71.00 86 GLY A CA 1
ATOM 655 C C . GLY A 1 86 ? -19.163 2.059 3.922 1.00 71.00 86 GLY A C 1
ATOM 656 O O . GLY A 1 86 ? -18.537 1.711 2.924 1.00 71.00 86 GLY A O 1
ATOM 657 N N . GLY A 1 87 ? -19.650 1.211 4.836 1.00 75.50 87 GLY A N 1
ATOM 658 C CA . GLY A 1 87 ? -19.747 -0.237 4.623 1.00 75.50 87 GLY A CA 1
ATOM 659 C C . GLY A 1 87 ? -18.398 -0.950 4.572 1.00 75.50 87 GLY A C 1
ATOM 660 O O . GLY A 1 87 ? -18.275 -1.995 3.943 1.00 75.50 87 GLY A O 1
ATOM 661 N N . ILE A 1 88 ? -17.360 -0.371 5.183 1.00 83.06 88 ILE A N 1
ATOM 662 C CA . ILE A 1 88 ? -16.040 -0.999 5.197 1.00 83.06 88 ILE A CA 1
ATOM 663 C C . ILE A 1 88 ? -15.962 -1.959 6.380 1.00 83.06 88 ILE A C 1
ATOM 665 O O . ILE A 1 88 ? -16.157 -1.577 7.534 1.00 83.06 88 ILE A O 1
ATOM 669 N N . VAL A 1 89 ? -15.620 -3.200 6.066 1.00 84.12 89 VAL A N 1
ATOM 670 C CA . VAL A 1 89 ? -15.432 -4.300 6.996 1.00 84.12 89 VAL A CA 1
ATOM 671 C C . VAL A 1 89 ? -13.936 -4.498 7.234 1.00 84.12 89 VAL A C 1
ATOM 673 O O . VAL A 1 89 ? -13.143 -4.645 6.300 1.00 84.12 89 VAL A O 1
ATOM 676 N N . ALA A 1 90 ? -13.549 -4.486 8.506 1.00 86.81 90 ALA A N 1
ATOM 677 C CA . ALA A 1 90 ? -12.221 -4.881 8.950 1.00 86.81 90 ALA A CA 1
ATOM 678 C C . ALA A 1 90 ? -12.193 -6.403 9.155 1.00 86.81 90 ALA A C 1
ATOM 680 O O . ALA A 1 90 ? -13.042 -6.946 9.861 1.00 86.81 90 ALA A O 1
ATOM 681 N N . GLY A 1 91 ? -11.238 -7.089 8.527 1.00 86.38 91 GLY A N 1
ATOM 682 C CA . GLY A 1 91 ? -10.998 -8.513 8.757 1.00 86.38 91 GLY A CA 1
ATOM 683 C C . GLY A 1 91 ? -10.128 -8.773 9.990 1.00 86.38 91 GLY A C 1
ATOM 684 O O . GLY A 1 91 ? -9.941 -7.901 10.838 1.00 86.38 91 GLY A O 1
ATOM 685 N N . ASP A 1 92 ? -9.562 -9.978 10.070 1.00 88.50 92 ASP A N 1
ATOM 686 C CA . ASP A 1 92 ? -8.743 -10.383 11.214 1.00 88.50 92 ASP A CA 1
ATOM 687 C C . ASP A 1 92 ? -7.429 -9.576 11.303 1.00 88.50 92 ASP A C 1
ATOM 689 O O . ASP A 1 92 ? -6.664 -9.529 10.330 1.00 88.50 92 ASP A O 1
ATOM 693 N N . PRO A 1 93 ? -7.132 -8.944 12.454 1.00 91.75 93 PRO A N 1
ATOM 694 C CA . PRO A 1 93 ? -5.921 -8.151 12.629 1.00 91.75 93 PRO A CA 1
ATOM 695 C C . PRO A 1 93 ? -4.677 -9.026 12.869 1.00 91.75 93 PRO A C 1
ATOM 697 O O . PRO A 1 93 ? -4.649 -9.843 13.788 1.00 91.75 93 PRO A O 1
ATOM 700 N N . ASP A 1 94 ? -3.599 -8.790 12.110 1.00 91.50 94 ASP A N 1
ATOM 701 C CA . ASP A 1 94 ? -2.245 -9.265 12.444 1.00 91.50 94 ASP A CA 1
ATOM 702 C C . ASP A 1 94 ? -1.569 -8.237 13.356 1.00 91.50 94 ASP A C 1
ATOM 704 O O . ASP A 1 94 ? -1.320 -7.094 12.954 1.00 91.50 94 ASP A O 1
ATOM 708 N N . ILE A 1 95 ? -1.287 -8.633 14.595 1.00 91.62 95 ILE A N 1
ATOM 709 C CA . ILE A 1 95 ? -0.769 -7.748 15.638 1.00 91.62 95 ILE A CA 1
ATOM 710 C C . ILE A 1 95 ? 0.693 -8.095 15.912 1.00 91.62 95 ILE A C 1
ATOM 712 O O . ILE A 1 95 ? 1.012 -9.188 16.378 1.00 91.62 95 ILE A O 1
ATOM 716 N N . ARG A 1 96 ? 1.594 -7.136 15.678 1.00 90.88 96 ARG A N 1
ATOM 717 C CA . ARG A 1 96 ? 3.024 -7.273 15.979 1.00 90.88 96 ARG A CA 1
ATOM 718 C C . ARG A 1 96 ? 3.460 -6.215 16.970 1.00 90.88 96 ARG A C 1
ATOM 720 O O . ARG A 1 96 ? 3.366 -5.023 16.692 1.00 90.88 96 ARG A O 1
ATOM 727 N N . ALA A 1 97 ? 3.946 -6.666 18.117 1.00 88.06 97 ALA A N 1
ATOM 728 C CA . ALA A 1 97 ? 4.434 -5.805 19.178 1.00 88.06 97 ALA A CA 1
ATOM 729 C C . ALA A 1 97 ? 5.937 -6.009 19.381 1.00 88.06 97 ALA A C 1
ATOM 731 O O . ALA A 1 97 ? 6.387 -7.126 19.633 1.00 88.06 97 ALA A O 1
ATOM 732 N N . GLU A 1 98 ? 6.699 -4.922 19.299 1.00 86.69 98 GLU A N 1
ATOM 733 C CA . GLU A 1 98 ? 8.139 -4.873 19.547 1.00 86.69 98 GLU A CA 1
ATOM 734 C C . GLU A 1 98 ? 8.421 -3.794 20.604 1.00 86.69 98 GLU A C 1
ATOM 736 O O . GLU A 1 98 ? 8.483 -2.598 20.313 1.00 86.69 98 GLU A O 1
ATOM 741 N N . GLY A 1 99 ? 8.553 -4.214 21.867 1.00 85.56 99 GLY A N 1
ATOM 742 C CA . GLY A 1 99 ? 8.798 -3.309 22.994 1.00 85.56 99 GLY A CA 1
ATOM 743 C C . GLY A 1 99 ? 7.657 -2.307 23.199 1.00 85.56 99 GLY A C 1
ATOM 744 O O . GLY A 1 99 ? 6.563 -2.681 23.624 1.00 85.56 99 GLY A O 1
ATOM 745 N N . SER A 1 100 ? 7.920 -1.030 22.909 1.00 86.75 100 SER A N 1
ATOM 746 C CA . SER A 1 100 ? 6.949 0.073 22.981 1.00 86.75 100 SER A CA 1
ATOM 747 C C . SER A 1 100 ? 6.186 0.314 21.676 1.00 86.75 100 SER A C 1
ATOM 749 O O . SER A 1 100 ? 5.212 1.067 21.675 1.00 86.75 100 SER A O 1
ATOM 751 N N . HIS A 1 101 ? 6.600 -0.305 20.568 1.00 88.94 101 HIS A N 1
ATOM 752 C CA . HIS A 1 101 ? 5.977 -0.117 19.261 1.00 88.94 101 HIS A CA 1
ATOM 753 C C . HIS A 1 101 ? 5.013 -1.257 18.944 1.00 88.94 101 HIS A C 1
ATOM 755 O O . HIS A 1 101 ? 5.350 -2.435 19.053 1.00 88.94 101 HIS A O 1
ATOM 761 N N . LEU A 1 102 ? 3.811 -0.892 18.515 1.00 89.69 102 LEU A N 1
ATOM 762 C CA . LEU A 1 102 ? 2.795 -1.804 18.020 1.00 89.69 102 LEU A CA 1
ATOM 763 C C . LEU A 1 102 ? 2.522 -1.482 16.561 1.00 89.69 102 LEU A C 1
ATOM 765 O O . LEU A 1 102 ? 2.253 -0.332 16.210 1.00 89.69 102 LEU A O 1
ATOM 769 N N . LYS A 1 103 ? 2.553 -2.511 15.725 1.00 91.62 103 LYS A N 1
ATOM 770 C CA . LYS A 1 103 ? 2.095 -2.455 14.346 1.00 91.62 103 LYS A CA 1
ATOM 771 C C . LYS A 1 103 ? 0.970 -3.460 14.172 1.00 91.62 103 LYS A C 1
ATOM 773 O O . LYS A 1 103 ? 1.189 -4.667 14.253 1.00 91.62 103 LYS A O 1
ATOM 778 N N . VAL A 1 104 ? -0.220 -2.950 13.899 1.00 92.12 104 VAL A N 1
ATOM 779 C CA . VAL A 1 104 ? -1.386 -3.751 13.540 1.00 92.12 104 VAL A CA 1
ATOM 780 C C . VAL A 1 104 ? -1.610 -3.626 12.044 1.00 92.12 104 VAL A C 1
ATOM 782 O O . VAL A 1 104 ? -1.582 -2.524 11.497 1.00 92.12 104 VAL A O 1
ATOM 785 N N . THR A 1 105 ? -1.822 -4.755 11.382 1.00 91.69 105 THR A N 1
ATOM 786 C CA . THR A 1 105 ? -2.148 -4.810 9.958 1.00 91.69 105 THR A CA 1
ATOM 787 C C . THR A 1 105 ? -3.479 -5.516 9.785 1.00 91.69 105 THR A C 1
ATOM 789 O O . THR A 1 105 ? -3.632 -6.651 10.222 1.00 91.69 105 THR A O 1
ATOM 792 N N . VAL A 1 106 ? -4.437 -4.848 9.149 1.00 92.56 106 VAL A N 1
ATOM 793 C CA . VAL A 1 106 ? -5.811 -5.340 9.032 1.00 92.56 106 VAL A CA 1
ATOM 794 C C . VAL A 1 106 ? -6.230 -5.329 7.568 1.00 92.56 106 VAL A C 1
ATOM 796 O O . VAL A 1 106 ? -6.148 -4.276 6.929 1.00 92.56 106 VAL A O 1
ATOM 799 N N . PRO A 1 107 ? -6.654 -6.464 6.994 1.00 90.62 107 PRO A N 1
ATOM 800 C CA . PRO A 1 107 ? -7.258 -6.459 5.672 1.00 90.62 107 PRO A CA 1
ATOM 801 C C . PRO A 1 107 ? -8.602 -5.730 5.745 1.00 90.62 107 PRO A C 1
ATOM 803 O O . PRO A 1 107 ? -9.401 -5.979 6.645 1.00 90.62 107 PRO A O 1
ATOM 806 N N . VAL A 1 108 ? -8.839 -4.817 4.809 1.00 89.25 108 VAL A N 1
ATOM 807 C CA . VAL A 1 108 ? -10.080 -4.038 4.742 1.00 89.25 108 VAL A CA 1
ATOM 808 C C . VAL A 1 108 ? -10.780 -4.297 3.422 1.00 89.25 108 VAL A C 1
ATOM 810 O O . VAL A 1 108 ? -10.157 -4.234 2.360 1.00 89.25 108 VAL A O 1
ATOM 813 N N . THR A 1 109 ? -12.076 -4.569 3.496 1.00 86.56 109 THR A N 1
ATOM 814 C CA . THR A 1 109 ? -12.939 -4.773 2.331 1.00 86.56 109 THR A CA 1
ATOM 815 C C . THR A 1 109 ? -14.204 -3.943 2.463 1.00 86.56 109 THR A C 1
ATOM 817 O O . THR A 1 109 ? -14.557 -3.523 3.560 1.00 86.56 109 THR A O 1
ATOM 820 N N . ASP A 1 110 ? -14.895 -3.681 1.366 1.00 85.06 110 ASP A N 1
ATOM 821 C CA . ASP A 1 110 ? -16.271 -3.190 1.413 1.00 85.06 110 ASP A CA 1
ATOM 822 C C . ASP A 1 110 ? -17.279 -4.329 1.675 1.00 85.06 110 ASP A C 1
ATOM 824 O O . ASP A 1 110 ? -16.894 -5.481 1.912 1.00 85.06 110 ASP A O 1
ATOM 828 N N . GLU A 1 111 ? -18.577 -4.009 1.631 1.00 81.94 111 GLU A N 1
ATOM 829 C CA . GLU A 1 111 ? -19.681 -4.961 1.833 1.00 81.94 111 GLU A CA 1
ATOM 830 C C . GLU A 1 111 ? -19.716 -6.094 0.793 1.00 81.94 111 GLU A C 1
ATOM 832 O O . GLU A 1 111 ? -20.350 -7.125 1.025 1.00 81.94 111 GLU A O 1
ATOM 837 N N . TRP A 1 112 ? -19.033 -5.925 -0.342 1.00 81.56 112 TRP A N 1
ATOM 838 C CA . TRP A 1 112 ? -18.961 -6.901 -1.430 1.00 81.56 112 TRP A CA 1
ATOM 839 C C . TRP A 1 112 ? -17.640 -7.679 -1.451 1.00 81.56 112 TRP A C 1
ATOM 841 O O . TRP A 1 112 ? -17.469 -8.569 -2.285 1.00 81.56 112 TRP A O 1
ATOM 851 N N . GLY A 1 113 ? -16.725 -7.404 -0.515 1.00 79.31 113 GLY A N 1
ATOM 852 C CA . GLY A 1 113 ? -15.419 -8.056 -0.447 1.00 79.31 113 GLY A CA 1
ATOM 853 C C . GLY A 1 113 ? -14.364 -7.434 -1.369 1.00 79.31 113 GLY A C 1
ATOM 854 O O . GLY A 1 113 ? -13.290 -8.015 -1.536 1.00 79.31 113 GLY A O 1
ATOM 855 N N . GLU A 1 114 ? -14.635 -6.271 -1.965 1.00 81.75 114 GLU A N 1
ATOM 856 C CA . GLU A 1 114 ? -13.676 -5.537 -2.788 1.00 81.75 114 GLU A CA 1
ATOM 857 C C . GLU A 1 114 ? -12.826 -4.580 -1.942 1.00 81.75 114 GLU A C 1
ATOM 859 O O . GLU A 1 114 ? -13.160 -4.213 -0.815 1.00 81.75 114 GLU A O 1
ATOM 864 N N . ILE A 1 115 ? -11.670 -4.185 -2.477 1.00 81.25 115 ILE A N 1
ATOM 865 C CA . ILE A 1 115 ? -10.750 -3.285 -1.778 1.00 81.25 115 ILE A CA 1
ATOM 866 C C . ILE A 1 115 ? -11.304 -1.855 -1.883 1.00 81.25 115 ILE A C 1
ATOM 868 O O . ILE A 1 115 ? -11.442 -1.349 -3.001 1.00 81.25 115 ILE A O 1
ATOM 872 N N . PRO A 1 116 ? -11.554 -1.154 -0.760 1.00 78.69 116 PRO A N 1
ATOM 873 C CA . PRO A 1 116 ? -12.136 0.182 -0.795 1.00 78.69 116 PRO A CA 1
ATOM 874 C C . PRO A 1 116 ? -11.212 1.163 -1.524 1.00 78.69 116 PRO A C 1
ATOM 876 O O . PRO A 1 116 ? -9.997 1.132 -1.334 1.00 78.69 116 PRO A O 1
ATOM 879 N N . ALA A 1 117 ? -11.782 2.072 -2.324 1.00 75.88 117 ALA A N 1
ATOM 880 C CA . ALA A 1 117 ? -11.021 3.003 -3.163 1.00 75.88 117 ALA A CA 1
ATOM 881 C C . ALA A 1 117 ? -10.116 3.958 -2.362 1.00 75.88 117 ALA A C 1
ATOM 883 O O . ALA A 1 117 ? -8.988 4.223 -2.782 1.00 75.88 117 ALA A O 1
ATOM 884 N N . THR A 1 118 ? -10.572 4.435 -1.200 1.00 80.19 118 THR A N 1
ATOM 885 C CA . THR A 1 118 ? -9.789 5.256 -0.264 1.00 80.19 118 THR A CA 1
ATOM 886 C C . THR A 1 118 ? -10.306 5.113 1.165 1.00 80.19 118 THR A C 1
ATOM 888 O O . THR A 1 118 ? -11.510 4.962 1.391 1.00 80.19 118 THR A O 1
ATOM 891 N N . LEU A 1 119 ? -9.381 5.154 2.125 1.00 80.75 119 LEU A N 1
ATOM 892 C CA . LEU A 1 119 ? -9.684 5.249 3.554 1.00 80.75 119 LEU A CA 1
ATOM 893 C C . LEU A 1 119 ? -9.362 6.640 4.117 1.00 80.75 119 LEU A C 1
ATOM 895 O O . LEU A 1 119 ? -9.762 6.943 5.238 1.00 80.75 119 LEU A O 1
ATOM 899 N N . ALA A 1 120 ? -8.668 7.490 3.357 1.00 84.50 120 ALA A N 1
ATOM 900 C CA . ALA A 1 120 ? -8.206 8.788 3.827 1.00 84.50 120 ALA A CA 1
ATOM 901 C C . ALA A 1 120 ? -9.376 9.684 4.268 1.00 84.50 120 ALA A C 1
ATOM 903 O O . ALA A 1 120 ? -10.356 9.865 3.544 1.00 84.50 120 ALA A O 1
ATOM 904 N N . GLY A 1 121 ? -9.265 10.254 5.469 1.00 82.25 121 GLY A N 1
ATOM 905 C CA . GLY A 1 121 ? -10.265 11.153 6.047 1.00 82.25 121 GLY A CA 1
ATOM 906 C C . GLY A 1 121 ? -11.501 10.468 6.637 1.00 82.25 121 GLY A C 1
ATOM 907 O O . GLY A 1 121 ? -12.353 11.162 7.186 1.00 82.25 121 GLY A O 1
ATOM 908 N N . LYS A 1 122 ? -11.611 9.133 6.575 1.00 86.75 122 LYS A N 1
ATOM 909 C CA . LYS A 1 122 ? -12.695 8.408 7.252 1.00 86.75 122 LYS A CA 1
ATOM 910 C C . LYS A 1 122 ? -12.456 8.340 8.759 1.00 86.75 122 LYS A C 1
ATOM 912 O O . LYS A 1 122 ? -11.314 8.160 9.197 1.00 86.75 122 LYS A O 1
ATOM 917 N N . 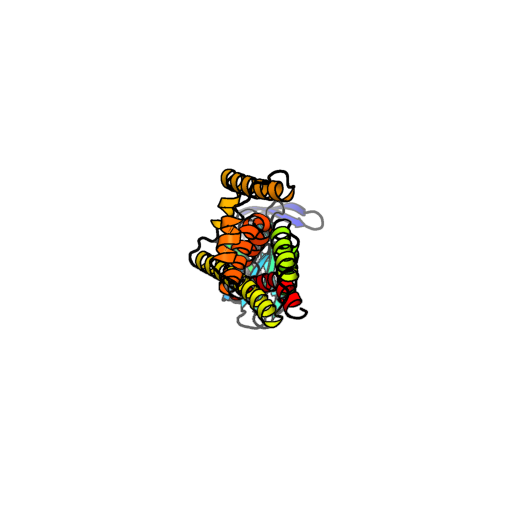ALA A 1 123 ? -13.537 8.470 9.527 1.00 88.12 123 ALA A N 1
ATOM 918 C CA . ALA A 1 123 ? -13.520 8.258 10.967 1.00 88.12 123 ALA A CA 1
ATOM 919 C C . ALA A 1 123 ? -13.293 6.770 11.264 1.00 88.12 123 ALA A C 1
ATOM 921 O O . ALA A 1 123 ? -13.970 5.902 10.715 1.00 88.12 123 ALA A O 1
ATOM 922 N N . LEU A 1 124 ? -12.317 6.498 12.120 1.00 89.12 124 LEU A N 1
ATOM 923 C CA . LEU A 1 124 ? -11.966 5.179 12.609 1.00 89.12 124 LEU A CA 1
ATOM 924 C C 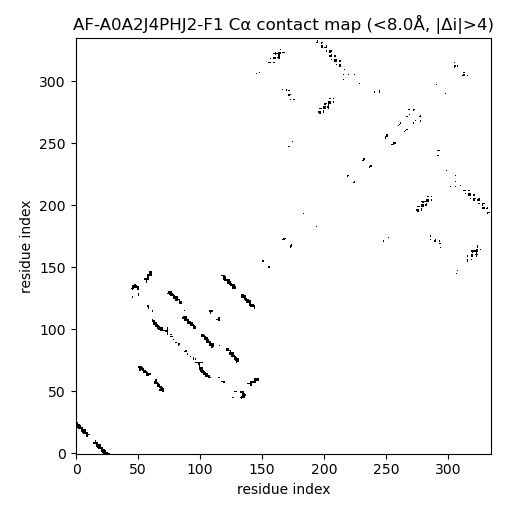. LEU A 1 124 ? -12.176 5.178 14.122 1.00 89.12 124 LEU A C 1
ATOM 926 O O . LEU A 1 124 ? -11.510 5.924 14.844 1.00 89.12 124 LEU A O 1
ATOM 930 N N . SER A 1 125 ? -13.100 4.338 14.574 1.00 91.12 125 SER A N 1
ATOM 931 C CA . SER A 1 125 ? -13.359 4.081 15.987 1.00 91.12 125 SER A CA 1
ATOM 932 C C . SER A 1 125 ? -12.914 2.660 16.313 1.00 91.12 125 SER A C 1
ATOM 934 O O . SER A 1 125 ? -13.236 1.714 15.589 1.00 91.12 125 SER A O 1
ATOM 936 N N . LEU A 1 126 ? -12.083 2.523 17.342 1.00 91.94 126 LEU A N 1
ATOM 937 C CA . LEU A 1 126 ? -11.528 1.243 17.763 1.00 91.94 126 LEU A CA 1
ATOM 938 C C . LEU A 1 126 ? -11.264 1.214 19.267 1.00 91.94 126 LEU A C 1
ATOM 940 O O . LEU A 1 126 ? -10.961 2.233 19.884 1.00 91.94 126 LEU A O 1
ATOM 944 N N . VAL A 1 127 ? -11.302 0.016 19.840 1.00 92.44 127 VAL A N 1
ATOM 945 C CA . VAL A 1 127 ? -10.864 -0.265 21.207 1.00 92.44 127 VAL A CA 1
ATOM 946 C C . VAL A 1 127 ? -9.513 -0.956 21.149 1.00 92.44 127 VAL A C 1
ATOM 948 O O . VAL A 1 127 ? -9.370 -2.023 20.549 1.00 92.44 127 VAL A O 1
ATOM 951 N N . LEU A 1 128 ? -8.527 -0.370 21.818 1.00 91.81 128 LEU A N 1
ATOM 952 C CA . LEU A 1 128 ? -7.206 -0.957 21.991 1.00 91.81 128 LEU A CA 1
ATOM 953 C C . LEU A 1 128 ? -7.075 -1.504 23.409 1.00 91.81 128 LEU A C 1
ATOM 955 O O . LEU A 1 128 ? -7.381 -0.810 24.380 1.00 91.81 128 LEU A O 1
ATOM 959 N N . THR A 1 129 ? -6.594 -2.734 23.546 1.00 91.56 129 THR A N 1
ATOM 960 C CA . THR A 1 129 ? -6.338 -3.361 24.844 1.00 91.56 129 THR A CA 1
ATOM 961 C C . THR A 1 129 ? -4.856 -3.667 25.011 1.00 91.56 129 THR A C 1
ATOM 963 O O . THR A 1 129 ? -4.156 -3.999 24.056 1.00 91.56 129 THR A O 1
ATOM 966 N N . ASN A 1 130 ? -4.355 -3.523 26.237 1.00 89.69 130 ASN A N 1
ATOM 967 C CA . ASN A 1 130 ? -2.990 -3.871 26.619 1.00 89.69 130 ASN A CA 1
ATOM 968 C C . ASN A 1 130 ? -3.021 -4.457 28.037 1.00 89.69 130 ASN A C 1
ATOM 970 O O . ASN A 1 130 ? -3.100 -3.720 29.027 1.00 89.69 130 ASN A O 1
ATOM 974 N N . GLY A 1 131 ? -3.025 -5.786 28.135 1.00 86.69 131 GLY A N 1
ATOM 975 C CA . GLY A 1 131 ? -3.261 -6.497 29.389 1.00 86.69 131 GLY A CA 1
ATOM 976 C C . GLY A 1 131 ? -4.639 -6.167 29.972 1.00 86.69 131 GLY A C 1
ATOM 977 O O . GLY A 1 131 ? -5.659 -6.418 29.340 1.00 86.69 131 GLY A O 1
ATOM 978 N N . GLU A 1 132 ? -4.667 -5.591 31.175 1.00 85.38 132 GLU A N 1
ATOM 979 C CA . GLU A 1 132 ? -5.907 -5.225 31.883 1.00 85.38 132 GLU A CA 1
ATOM 980 C C . GLU A 1 132 ? -6.441 -3.828 31.527 1.00 85.38 132 GLU A C 1
ATOM 982 O O . GLU A 1 132 ? -7.498 -3.424 32.008 1.00 85.38 132 GLU A O 1
ATOM 987 N N . LYS A 1 133 ? -5.711 -3.058 30.712 1.00 88.12 133 LYS A N 1
ATOM 988 C CA . LYS A 1 133 ? -6.139 -1.721 30.294 1.00 88.12 133 LYS A CA 1
ATOM 989 C C . LYS A 1 133 ? -6.841 -1.792 28.945 1.00 88.12 133 LYS A C 1
ATOM 991 O O . LYS A 1 133 ? -6.358 -2.466 28.036 1.00 88.12 133 LYS A O 1
ATOM 996 N N . ALA A 1 134 ? -7.921 -1.030 28.806 1.00 90.62 134 ALA A N 1
ATOM 997 C CA . ALA A 1 134 ? -8.618 -0.802 27.547 1.00 90.62 134 ALA A CA 1
ATOM 998 C C . ALA A 1 134 ? -8.778 0.703 27.309 1.00 90.62 134 ALA A C 1
ATOM 1000 O O . ALA A 1 134 ? -9.082 1.449 28.244 1.00 90.62 134 ALA A O 1
ATOM 1001 N N . GLN A 1 135 ? -8.571 1.136 26.067 1.00 91.00 135 GLN A N 1
ATOM 1002 C CA . GLN A 1 135 ? -8.723 2.522 25.646 1.00 91.00 135 GLN A CA 1
ATOM 1003 C C . GLN A 1 135 ? -9.601 2.603 24.392 1.00 91.00 135 GLN A C 1
ATOM 1005 O O . GLN A 1 135 ? -9.310 1.922 23.408 1.00 91.00 135 GLN A O 1
ATOM 1010 N N . GLN A 1 136 ? -10.642 3.441 24.422 1.00 92.44 136 GLN A N 1
ATOM 1011 C CA . GLN A 1 136 ? -11.398 3.827 23.227 1.00 92.44 136 GLN A CA 1
ATOM 1012 C C . GLN A 1 136 ? -10.588 4.860 22.448 1.00 92.44 136 GLN A C 1
ATOM 1014 O O . GLN A 1 136 ? -10.073 5.825 23.018 1.00 92.44 136 GLN A O 1
ATOM 1019 N N . ILE A 1 137 ? -10.477 4.667 21.140 1.00 91.12 137 ILE A N 1
ATOM 1020 C CA . ILE A 1 137 ? -9.716 5.539 20.258 1.00 91.12 137 ILE A CA 1
ATOM 1021 C C . ILE A 1 137 ? -10.601 5.923 19.083 1.00 91.12 137 ILE A C 1
ATOM 1023 O O . ILE A 1 137 ? -11.039 5.078 18.310 1.00 91.12 137 ILE A O 1
ATOM 1027 N N . ASN A 1 138 ? -10.808 7.229 18.948 1.00 90.94 138 ASN A N 1
ATOM 1028 C CA . ASN A 1 138 ? -11.470 7.840 17.808 1.00 90.94 138 ASN A CA 1
ATOM 1029 C C . ASN A 1 138 ? -10.434 8.664 17.053 1.00 90.94 138 ASN A C 1
ATOM 1031 O O . ASN A 1 138 ? -9.893 9.632 17.591 1.00 90.94 138 ASN A O 1
ATOM 1035 N N . LEU A 1 139 ? -10.140 8.279 15.817 1.00 89.62 139 LEU A N 1
ATOM 1036 C CA . LEU A 1 139 ? -9.157 8.955 14.980 1.00 89.62 139 LEU A CA 1
ATOM 1037 C C . LEU A 1 139 ? -9.666 9.104 13.552 1.00 89.62 139 LEU A C 1
ATOM 1039 O O . LEU A 1 139 ? -10.625 8.462 13.139 1.00 89.62 139 LEU A O 1
ATOM 1043 N N . THR A 1 140 ? -9.000 9.952 12.779 1.00 88.62 140 THR A N 1
ATOM 1044 C CA . THR A 1 140 ? -9.229 10.039 11.335 1.00 88.62 140 THR A CA 1
ATOM 1045 C C . THR A 1 140 ? -8.092 9.349 10.609 1.00 88.62 140 THR A C 1
ATOM 1047 O O . THR A 1 140 ? -6.920 9.523 10.950 1.00 88.62 140 THR A O 1
ATOM 1050 N N . THR A 1 141 ? -8.435 8.516 9.632 1.00 88.25 141 THR A N 1
ATOM 1051 C CA . THR A 1 141 ? -7.425 7.777 8.875 1.00 88.25 141 THR A CA 1
ATOM 1052 C C . THR A 1 141 ? -6.615 8.763 8.035 1.00 88.25 141 THR A C 1
ATOM 1054 O O . THR A 1 141 ? -7.181 9.603 7.328 1.00 88.25 141 THR A O 1
ATOM 1057 N N . GLY A 1 142 ? -5.288 8.686 8.122 1.00 84.19 142 GLY A N 1
ATOM 1058 C CA . GLY A 1 142 ? -4.378 9.557 7.388 1.00 84.19 142 GLY A CA 1
ATOM 1059 C C . GLY A 1 142 ? -4.380 9.287 5.881 1.00 84.19 142 GLY A C 1
ATOM 1060 O O . GLY A 1 142 ? -5.101 8.426 5.379 1.00 84.19 142 GLY A O 1
ATOM 1061 N N . ALA A 1 143 ? -3.545 10.027 5.148 1.00 82.19 143 ALA A N 1
ATOM 1062 C CA . ALA A 1 143 ? -3.409 9.856 3.704 1.00 82.19 143 ALA A CA 1
ATOM 1063 C C . ALA A 1 143 ? -3.033 8.411 3.332 1.00 82.19 143 ALA A C 1
ATOM 1065 O O . ALA A 1 143 ? -2.247 7.765 4.031 1.00 82.19 143 ALA A O 1
ATOM 1066 N N . ASP A 1 144 ? -3.586 7.931 2.218 1.00 82.12 144 ASP A N 1
ATOM 1067 C CA . ASP A 1 144 ? -3.266 6.614 1.679 1.00 82.12 144 ASP A CA 1
ATOM 1068 C C . ASP A 1 144 ? -1.797 6.573 1.239 1.00 82.12 144 ASP A C 1
ATOM 1070 O O . ASP A 1 144 ? -1.330 7.417 0.470 1.00 82.12 144 ASP A O 1
ATOM 1074 N N . LEU A 1 145 ? -1.068 5.573 1.720 1.00 78.25 145 LEU A N 1
ATOM 1075 C CA . LEU A 1 145 ? 0.330 5.346 1.395 1.00 78.25 145 LEU A CA 1
ATOM 1076 C C . LEU A 1 145 ? 0.427 4.249 0.333 1.00 78.25 145 LEU A C 1
ATOM 1078 O O . LEU A 1 145 ? -0.208 3.194 0.421 1.00 78.25 145 LEU A O 1
ATOM 1082 N N . ALA A 1 146 ? 1.265 4.476 -0.677 1.00 67.88 146 ALA A N 1
ATOM 1083 C CA . ALA A 1 146 ? 1.636 3.405 -1.588 1.00 67.88 146 ALA A CA 1
ATOM 1084 C C . ALA A 1 146 ? 2.431 2.341 -0.806 1.00 67.88 146 ALA A C 1
ATOM 1086 O O . ALA A 1 146 ? 3.273 2.705 0.023 1.00 67.88 146 ALA A O 1
ATOM 1087 N N . PRO A 1 147 ? 2.198 1.038 -1.043 1.00 60.69 147 PRO A N 1
ATOM 1088 C CA . PRO A 1 147 ? 3.039 0.004 -0.464 1.00 60.69 147 PRO A CA 1
ATOM 1089 C C . PRO A 1 147 ? 4.491 0.274 -0.856 1.00 60.69 147 PRO A C 1
ATOM 1091 O O . PRO A 1 147 ? 4.821 0.322 -2.041 1.00 60.69 147 PRO A O 1
ATOM 1094 N N . ALA A 1 148 ? 5.355 0.462 0.146 1.00 57.12 148 ALA A N 1
ATOM 1095 C CA . ALA A 1 148 ? 6.795 0.454 -0.053 1.00 57.12 148 ALA A CA 1
ATOM 1096 C C . ALA A 1 148 ? 7.156 -0.958 -0.510 1.00 57.12 148 ALA A C 1
ATOM 1098 O O . ALA A 1 148 ? 7.303 -1.875 0.299 1.00 57.12 148 ALA A O 1
ATOM 1099 N N . ALA A 1 149 ? 7.177 -1.159 -1.825 1.00 52.50 149 ALA A N 1
ATOM 1100 C CA . ALA A 1 149 ? 7.489 -2.437 -2.413 1.00 52.50 149 ALA A CA 1
ATOM 1101 C C . ALA A 1 149 ? 8.959 -2.717 -2.098 1.00 52.50 149 ALA A C 1
ATOM 1103 O O . ALA A 1 149 ? 9.858 -2.259 -2.794 1.00 52.50 149 ALA A O 1
ATOM 1104 N N . THR A 1 150 ? 9.214 -3.483 -1.039 1.00 48.91 150 THR A N 1
ATOM 1105 C CA . THR A 1 150 ? 10.517 -4.085 -0.748 1.00 48.91 150 THR A CA 1
ATOM 1106 C C . THR A 1 150 ? 10.778 -5.212 -1.748 1.00 48.91 150 THR A C 1
ATOM 1108 O O . THR A 1 150 ? 11.055 -6.360 -1.401 1.00 48.91 150 THR A O 1
ATOM 1111 N N . VAL A 1 151 ? 10.663 -4.906 -3.042 1.00 56.16 151 VAL A N 1
ATOM 1112 C CA . VAL A 1 151 ? 11.197 -5.770 -4.082 1.00 56.16 151 VAL A CA 1
ATOM 1113 C C . VAL A 1 151 ? 12.696 -5.764 -3.844 1.00 56.16 151 VAL A C 1
ATOM 1115 O O . VAL A 1 151 ? 13.320 -4.705 -3.843 1.00 56.16 151 VAL A O 1
ATOM 1118 N N . SER A 1 152 ? 13.271 -6.934 -3.552 1.00 65.62 152 SER A N 1
ATOM 1119 C CA . SER A 1 152 ? 14.700 -7.003 -3.267 1.00 65.62 152 SER A CA 1
ATOM 1120 C C . SER A 1 152 ? 15.459 -6.329 -4.407 1.00 65.62 152 SER A C 1
ATOM 1122 O O . SER A 1 152 ? 15.203 -6.596 -5.583 1.00 65.62 152 SER A O 1
ATOM 1124 N N . LEU A 1 153 ? 16.379 -5.433 -4.057 1.00 66.38 153 LEU A N 1
ATOM 1125 C CA . LEU A 1 153 ? 17.128 -4.610 -5.009 1.00 66.38 153 LEU A CA 1
ATOM 1126 C C . LEU A 1 153 ? 17.782 -5.484 -6.103 1.00 66.38 153 LEU A C 1
ATOM 1128 O O . LEU A 1 153 ? 17.826 -5.112 -7.271 1.00 66.38 153 LEU A O 1
ATOM 1132 N N . GLY A 1 154 ? 18.159 -6.720 -5.749 1.00 74.81 154 GLY A N 1
ATOM 1133 C CA . GLY A 1 154 ? 18.636 -7.740 -6.686 1.00 74.81 154 GLY A CA 1
ATOM 1134 C C . GLY A 1 154 ? 17.608 -8.207 -7.728 1.00 74.81 154 GLY A C 1
ATOM 1135 O O . GLY A 1 154 ? 17.975 -8.380 -8.887 1.00 74.81 154 GLY A O 1
ATOM 1136 N N . LYS A 1 155 ? 16.325 -8.376 -7.375 1.00 73.38 155 LYS A N 1
ATOM 1137 C CA . LYS A 1 155 ? 15.267 -8.701 -8.351 1.00 73.38 155 LYS A CA 1
ATOM 1138 C C . LYS A 1 155 ? 15.026 -7.537 -9.310 1.00 73.38 155 LYS A C 1
ATOM 1140 O O . LYS A 1 155 ? 14.886 -7.777 -10.503 1.00 73.38 155 LYS A O 1
ATOM 1145 N N . ILE A 1 156 ? 15.035 -6.296 -8.815 1.00 70.19 156 ILE A N 1
ATOM 1146 C CA . ILE A 1 156 ? 14.876 -5.092 -9.650 1.00 70.19 156 ILE A CA 1
ATOM 1147 C C . ILE A 1 156 ? 16.003 -5.011 -10.683 1.00 70.19 156 ILE A C 1
ATOM 1149 O O . ILE A 1 156 ? 15.737 -4.857 -11.872 1.00 70.19 156 ILE A O 1
ATOM 1153 N N . VAL A 1 157 ? 17.255 -5.178 -10.244 1.00 74.81 157 VAL A N 1
ATOM 1154 C CA . VAL A 1 157 ? 18.426 -5.166 -11.134 1.00 74.81 157 VAL A CA 1
ATOM 1155 C C . VAL A 1 157 ? 18.350 -6.298 -12.156 1.00 74.81 157 VAL A C 1
ATOM 1157 O O . VAL A 1 157 ? 18.591 -6.062 -13.338 1.00 74.81 157 VAL A O 1
ATOM 1160 N N . LEU A 1 158 ? 17.971 -7.509 -11.733 1.00 78.50 158 LEU A N 1
ATOM 1161 C CA . LEU A 1 158 ? 17.841 -8.650 -12.637 1.00 78.50 158 LEU A CA 1
ATOM 1162 C C . LEU A 1 158 ? 16.777 -8.393 -13.711 1.00 78.50 158 LEU A C 1
ATOM 1164 O O . LEU A 1 158 ? 17.065 -8.567 -14.889 1.00 78.50 158 LEU A O 1
ATOM 1168 N N . PHE A 1 159 ? 15.581 -7.933 -13.329 1.00 77.06 159 PHE A N 1
ATOM 1169 C CA . PHE A 1 159 ? 14.507 -7.625 -14.278 1.00 77.06 159 PHE A CA 1
ATOM 1170 C C . PHE A 1 159 ? 14.839 -6.439 -15.188 1.00 77.06 159 PHE A C 1
ATOM 1172 O O . PHE A 1 159 ? 14.527 -6.498 -16.374 1.00 77.06 159 PHE A O 1
ATOM 1179 N N . ALA A 1 160 ? 15.500 -5.395 -14.681 1.00 74.56 160 ALA A N 1
ATOM 1180 C CA . ALA A 1 160 ? 15.942 -4.264 -15.497 1.00 74.56 160 ALA A CA 1
ATOM 1181 C C . ALA A 1 160 ? 17.004 -4.691 -16.524 1.00 74.56 160 ALA A C 1
ATOM 1183 O O . ALA A 1 160 ? 16.937 -4.299 -17.687 1.00 74.56 160 ALA A O 1
ATOM 1184 N N . LEU A 1 161 ? 17.940 -5.557 -16.133 1.00 76.19 161 LEU A N 1
ATOM 1185 C CA . LEU A 1 161 ? 18.950 -6.097 -17.042 1.00 76.19 161 LEU A CA 1
ATOM 1186 C C . LEU A 1 161 ? 18.312 -7.001 -18.108 1.00 76.19 161 LEU A C 1
ATOM 1188 O O . LEU A 1 161 ? 18.623 -6.876 -19.293 1.00 76.19 161 LEU A O 1
ATOM 1192 N N . LEU A 1 162 ? 17.371 -7.858 -17.704 1.00 79.38 162 LEU A N 1
ATOM 1193 C CA . LEU A 1 162 ? 16.630 -8.743 -18.607 1.00 79.38 162 LEU A CA 1
ATOM 1194 C C . LEU A 1 162 ? 15.739 -7.942 -19.570 1.00 79.38 162 LEU A C 1
ATOM 1196 O O . LEU A 1 162 ? 15.705 -8.238 -20.761 1.00 79.38 162 LEU A O 1
ATOM 1200 N N . GLY A 1 163 ? 15.099 -6.872 -19.091 1.00 75.06 163 GLY A N 1
ATOM 1201 C CA . GLY A 1 163 ? 14.349 -5.921 -19.914 1.00 75.06 163 GLY A CA 1
ATOM 1202 C C . GLY A 1 163 ? 15.232 -5.209 -20.943 1.00 75.06 163 GLY A C 1
ATOM 1203 O O . GLY A 1 163 ? 14.870 -5.142 -22.115 1.00 75.06 163 GLY A O 1
ATOM 1204 N N . GLY A 1 164 ? 16.426 -4.760 -20.542 1.00 75.19 164 GLY A N 1
ATOM 1205 C CA . GLY A 1 164 ? 17.418 -4.162 -21.445 1.00 75.19 164 GLY A CA 1
ATOM 1206 C C . GLY A 1 164 ? 17.884 -5.127 -22.540 1.00 75.19 164 GLY A C 1
ATOM 1207 O O . GLY A 1 164 ? 18.061 -4.739 -23.695 1.00 75.19 164 GLY A O 1
ATOM 1208 N N . LEU A 1 165 ? 18.014 -6.411 -22.201 1.00 75.62 165 LEU A N 1
ATOM 1209 C CA . LEU A 1 165 ? 18.347 -7.455 -23.165 1.00 75.62 165 LEU A CA 1
ATOM 1210 C C . LEU A 1 165 ? 17.182 -7.740 -24.128 1.00 75.62 165 LEU A C 1
ATOM 1212 O O . LEU A 1 165 ? 17.403 -7.857 -25.330 1.00 75.62 165 LEU A O 1
ATOM 1216 N N . ILE A 1 166 ? 15.943 -7.786 -23.629 1.00 78.69 166 ILE A N 1
ATOM 1217 C CA . ILE A 1 166 ? 14.739 -7.984 -24.455 1.00 78.69 166 ILE A CA 1
ATOM 1218 C C . ILE A 1 166 ? 14.562 -6.844 -25.465 1.00 78.69 166 ILE A C 1
ATOM 1220 O O . ILE A 1 166 ? 14.182 -7.101 -26.606 1.00 78.69 166 ILE A O 1
ATOM 1224 N N . LEU A 1 167 ? 14.889 -5.602 -25.094 1.00 71.94 167 LEU A N 1
ATOM 1225 C CA . LEU A 1 167 ? 14.828 -4.453 -26.008 1.00 71.94 167 LEU A CA 1
ATOM 1226 C C . LEU A 1 167 ? 15.704 -4.639 -27.260 1.00 71.94 167 LEU A C 1
ATOM 1228 O O . LEU A 1 167 ? 15.367 -4.111 -28.318 1.00 71.94 167 LEU A O 1
ATOM 1232 N N . ASN A 1 168 ? 16.776 -5.437 -27.183 1.00 69.81 168 ASN A N 1
ATOM 1233 C CA . ASN A 1 168 ? 17.598 -5.778 -28.348 1.00 69.81 168 ASN A CA 1
ATOM 1234 C C . ASN A 1 168 ? 16.919 -6.781 -29.301 1.00 69.81 168 ASN A C 1
ATOM 1236 O O . ASN A 1 168 ? 17.247 -6.801 -30.485 1.00 69.81 168 ASN A O 1
ATOM 1240 N N . LEU A 1 169 ? 15.973 -7.596 -28.814 1.00 70.50 169 LEU A N 1
ATOM 1241 C CA . LEU A 1 169 ? 15.225 -8.569 -29.622 1.00 70.50 169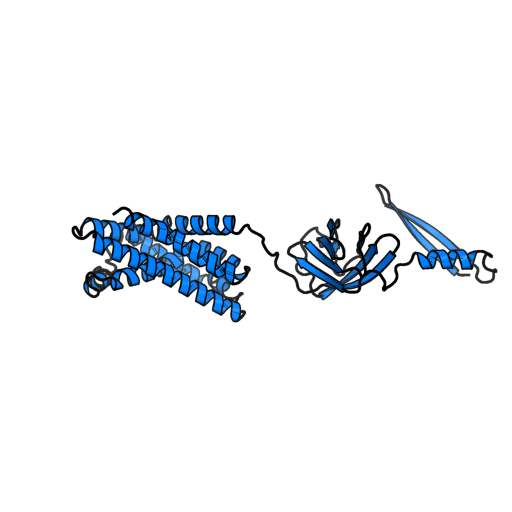 LEU A CA 1
ATOM 1242 C C . LEU A 1 169 ? 14.028 -7.948 -30.362 1.00 70.50 169 LEU A C 1
ATOM 1244 O O . LEU A 1 169 ? 13.389 -8.638 -31.158 1.00 70.50 169 LEU A O 1
ATOM 1248 N N . MET A 1 170 ? 13.703 -6.668 -30.133 1.00 74.06 170 MET A N 1
ATOM 1249 C CA . MET A 1 170 ? 12.606 -6.030 -30.860 1.00 74.06 170 MET A CA 1
ATOM 1250 C C . MET A 1 170 ? 12.942 -5.845 -32.350 1.00 74.06 170 MET A C 1
ATOM 1252 O O . MET A 1 170 ? 14.044 -5.400 -32.693 1.00 74.06 170 MET A O 1
ATOM 1256 N N . PRO A 1 171 ? 11.970 -6.092 -33.250 1.00 63.56 171 PRO A N 1
ATOM 1257 C CA . PRO A 1 171 ? 12.179 -6.072 -34.701 1.00 63.56 171 PRO A CA 1
ATOM 1258 C C . PRO A 1 171 ? 12.626 -4.711 -35.256 1.00 63.56 171 PRO A C 1
ATOM 1260 O O . PRO A 1 171 ? 13.141 -4.653 -36.366 1.00 63.56 171 PRO A O 1
ATOM 1263 N N . CYS A 1 172 ? 12.481 -3.621 -34.497 1.00 65.88 172 CYS A N 1
ATOM 1264 C CA . CYS A 1 172 ? 12.899 -2.280 -34.910 1.00 65.88 172 CYS A CA 1
ATOM 1265 C C . CYS A 1 172 ? 14.387 -1.973 -34.639 1.00 65.88 172 CYS A C 1
ATOM 1267 O O . CYS A 1 172 ? 14.916 -1.026 -35.213 1.00 65.88 172 CYS A O 1
ATOM 1269 N N . VAL A 1 173 ? 15.078 -2.760 -33.802 1.00 65.56 173 VAL A N 1
ATOM 1270 C CA . VAL A 1 173 ? 16.500 -2.549 -33.434 1.00 65.56 173 VAL A CA 1
ATOM 1271 C C . VAL A 1 173 ? 17.440 -3.439 -34.258 1.00 65.56 173 VAL A C 1
ATOM 1273 O O . VAL A 1 173 ? 18.548 -3.034 -34.620 1.00 65.56 173 VAL A O 1
ATOM 1276 N N . LEU A 1 174 ? 16.958 -4.626 -34.631 1.00 58.28 174 LEU A N 1
ATOM 1277 C CA . LEU A 1 174 ? 17.643 -5.589 -35.501 1.00 58.28 174 LEU A CA 1
ATOM 1278 C C . LEU A 1 174 ? 18.175 -5.014 -36.838 1.00 58.28 174 LEU A C 1
ATOM 1280 O O . LEU A 1 174 ? 19.303 -5.357 -37.203 1.00 58.28 174 LEU A O 1
ATOM 1284 N N . PRO A 1 175 ? 17.466 -4.120 -37.560 1.00 57.97 175 PRO A N 1
ATOM 1285 C CA . PRO A 1 175 ? 17.919 -3.623 -38.864 1.00 57.97 175 PRO A CA 1
ATOM 1286 C C . PRO A 1 175 ? 19.141 -2.705 -38.749 1.00 57.97 175 PRO A C 1
ATOM 1288 O O . PRO A 1 175 ? 20.065 -2.781 -39.557 1.00 57.97 175 PRO A O 1
ATOM 1291 N N . VAL A 1 176 ? 19.172 -1.858 -37.715 1.00 60.88 176 VAL A N 1
ATOM 1292 C CA . VAL A 1 176 ? 20.268 -0.908 -37.460 1.00 60.88 176 VAL A CA 1
ATOM 1293 C C . VAL A 1 176 ? 21.529 -1.652 -37.010 1.00 60.88 176 VAL A C 1
ATOM 1295 O O . VAL A 1 176 ? 22.622 -1.376 -37.506 1.00 60.88 176 VAL A O 1
ATOM 1298 N N . MET A 1 177 ? 21.367 -2.656 -36.138 1.00 63.78 177 MET A N 1
ATOM 1299 C CA . MET A 1 177 ? 22.449 -3.562 -35.728 1.00 63.78 177 MET A CA 1
ATOM 1300 C C . MET A 1 177 ? 23.072 -4.286 -36.930 1.00 63.78 177 MET A C 1
ATOM 1302 O O . MET A 1 177 ? 24.294 -4.275 -37.080 1.00 63.78 177 MET A O 1
ATOM 1306 N N . GLY A 1 178 ? 22.244 -4.865 -37.809 1.00 59.09 178 GLY A N 1
ATOM 1307 C CA . GLY A 1 178 ? 22.709 -5.602 -38.989 1.00 59.09 178 GLY A CA 1
ATOM 1308 C C . GLY A 1 178 ? 23.488 -4.732 -39.979 1.00 59.09 178 GLY A C 1
ATOM 1309 O O . GLY A 1 178 ? 24.574 -5.115 -40.417 1.00 59.09 178 GLY A O 1
ATOM 1310 N N . MET A 1 179 ? 22.991 -3.524 -40.270 1.00 60.84 179 MET A N 1
ATOM 1311 C CA . MET A 1 179 ? 23.657 -2.592 -41.189 1.00 60.84 179 MET A CA 1
ATOM 1312 C C . MET A 1 179 ? 25.036 -2.147 -40.683 1.00 60.84 179 MET A C 1
ATOM 1314 O O . MET A 1 179 ? 25.992 -2.100 -41.462 1.00 60.84 179 MET A O 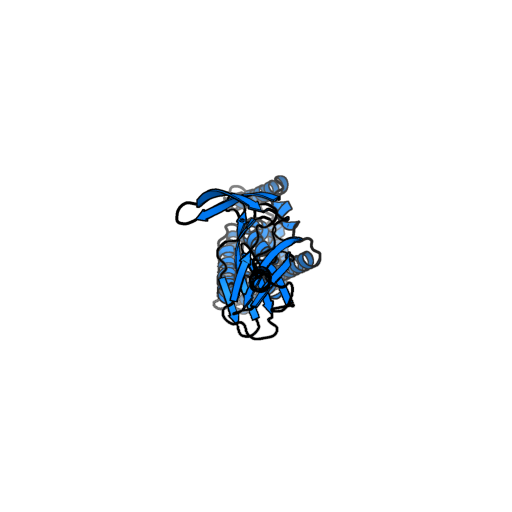1
ATOM 1318 N N . LYS A 1 180 ? 25.181 -1.876 -39.379 1.00 57.91 180 LYS A N 1
ATOM 1319 C CA . LYS A 1 180 ? 26.471 -1.468 -38.808 1.00 57.91 180 LYS A CA 1
ATOM 1320 C C . LYS A 1 180 ? 27.456 -2.631 -38.685 1.00 57.91 180 LYS A C 1
ATOM 1322 O O . LYS A 1 180 ? 28.641 -2.430 -38.947 1.00 57.91 180 LYS A O 1
ATOM 1327 N N . LEU A 1 181 ? 26.992 -3.839 -38.340 1.00 59.84 181 LEU A N 1
ATOM 1328 C CA . LEU A 1 181 ? 27.855 -5.027 -38.308 1.00 59.84 181 LEU A CA 1
ATOM 1329 C C . LEU A 1 181 ? 28.458 -5.297 -39.693 1.00 59.84 181 LEU A C 1
ATOM 1331 O O . LEU A 1 181 ? 29.668 -5.480 -39.803 1.00 59.84 181 LEU A O 1
ATOM 1335 N N . SER A 1 182 ? 27.647 -5.239 -40.757 1.00 50.94 182 SER A N 1
ATOM 1336 C CA . SER A 1 182 ? 28.137 -5.398 -42.133 1.00 50.94 182 SER A CA 1
ATOM 1337 C C . SER A 1 182 ? 29.093 -4.280 -42.559 1.00 50.94 182 SER A C 1
ATOM 1339 O O . SER A 1 182 ? 30.104 -4.570 -43.196 1.00 50.94 182 SER A O 1
ATOM 1341 N N . ALA A 1 183 ? 28.834 -3.026 -42.176 1.00 53.16 183 ALA A N 1
ATOM 1342 C CA . ALA A 1 183 ? 29.726 -1.905 -42.484 1.00 53.16 183 ALA A CA 1
ATOM 1343 C C . ALA A 1 183 ? 31.082 -1.996 -41.752 1.00 53.16 183 ALA A C 1
ATOM 1345 O O . ALA A 1 183 ? 32.117 -1.670 -42.330 1.00 53.16 183 ALA A O 1
ATOM 1346 N N . VAL A 1 184 ? 31.100 -2.469 -40.500 1.00 54.91 184 VAL A N 1
ATOM 1347 C CA . VAL A 1 184 ? 32.333 -2.672 -39.713 1.00 54.91 184 VAL A CA 1
ATOM 1348 C C . VAL A 1 184 ? 33.126 -3.882 -40.209 1.00 54.91 184 VAL A C 1
ATOM 1350 O O . VAL A 1 184 ? 34.347 -3.804 -40.290 1.00 54.91 184 VAL A O 1
ATOM 1353 N N . LEU A 1 185 ? 32.452 -4.972 -40.590 1.00 53.88 185 LEU A N 1
ATOM 1354 C CA . LEU A 1 185 ? 33.099 -6.157 -41.164 1.00 53.88 185 LEU A CA 1
ATOM 1355 C C . LEU A 1 185 ? 33.728 -5.876 -42.541 1.00 53.88 185 LEU A C 1
ATOM 1357 O O . LEU A 1 185 ? 34.735 -6.490 -42.884 1.00 53.88 185 LEU A O 1
ATOM 1361 N N . GLN A 1 186 ? 33.169 -4.941 -43.317 1.00 50.94 186 GLN A N 1
ATOM 1362 C CA . GLN A 1 186 ? 33.736 -4.507 -44.601 1.00 50.94 186 GLN A CA 1
ATOM 1363 C C . GLN A 1 186 ? 34.846 -3.452 -44.445 1.00 50.94 186 GLN A C 1
ATOM 1365 O O . GLN A 1 186 ? 35.756 -3.395 -45.272 1.00 50.94 186 GLN A O 1
ATOM 1370 N N . ALA A 1 187 ? 34.822 -2.648 -43.377 1.00 52.09 187 ALA A N 1
ATOM 1371 C CA . ALA A 1 187 ? 35.866 -1.680 -43.046 1.00 52.09 187 ALA A CA 1
ATOM 1372 C C . ALA A 1 187 ? 37.033 -2.354 -42.297 1.00 52.09 187 ALA A C 1
ATOM 1374 O O . ALA A 1 187 ? 37.282 -2.097 -41.118 1.00 52.09 187 ALA A O 1
ATOM 1375 N N . GLY A 1 188 ? 37.753 -3.241 -42.985 1.00 54.09 188 GLY A N 1
ATOM 1376 C CA . GLY A 1 188 ? 39.008 -3.789 -42.481 1.00 54.09 188 GLY A CA 1
ATOM 1377 C C . GLY A 1 188 ? 40.004 -2.674 -42.133 1.00 54.09 188 GLY A C 1
ATOM 1378 O O . GLY A 1 188 ? 40.182 -1.744 -42.915 1.00 54.09 188 GLY A O 1
ATOM 1379 N N . SER A 1 189 ? 40.684 -2.828 -40.989 1.00 50.81 189 SER A N 1
ATOM 1380 C CA . SER A 1 189 ? 41.822 -2.019 -40.508 1.00 50.81 189 SER A CA 1
ATOM 1381 C C . SER A 1 189 ? 41.488 -0.855 -39.554 1.00 50.81 189 SER A C 1
ATOM 1383 O O . SER A 1 189 ? 41.517 0.300 -39.952 1.00 50.81 189 SER A O 1
ATOM 1385 N N . ASP A 1 190 ? 41.169 -1.154 -38.284 1.00 58.44 190 ASP A N 1
ATOM 1386 C CA . ASP A 1 190 ? 41.948 -0.738 -37.090 1.00 58.44 190 ASP A CA 1
ATOM 1387 C C . ASP A 1 190 ? 41.217 -1.152 -35.791 1.00 58.44 190 ASP A C 1
ATOM 1389 O O . ASP A 1 190 ? 40.165 -0.603 -35.444 1.00 58.44 190 ASP A O 1
ATOM 1393 N N . ARG A 1 191 ? 41.754 -2.119 -35.029 1.00 58.06 191 ARG A N 1
ATOM 1394 C CA . ARG A 1 191 ? 41.077 -2.683 -33.833 1.00 58.06 191 ARG A CA 1
ATOM 1395 C C . ARG A 1 191 ? 40.797 -1.627 -32.750 1.00 58.06 191 ARG A C 1
ATOM 1397 O O . ARG A 1 191 ? 39.821 -1.744 -32.010 1.00 58.06 191 ARG A O 1
ATOM 1404 N N . GLY A 1 192 ? 41.628 -0.584 -32.666 1.00 58.59 192 GLY A N 1
ATOM 1405 C CA . GLY A 1 192 ? 41.457 0.520 -31.715 1.00 58.59 192 GLY A CA 1
ATOM 1406 C C . GLY A 1 192 ? 40.308 1.464 -32.079 1.00 58.59 192 GLY A C 1
ATOM 1407 O O . GLY A 1 192 ? 39.532 1.864 -31.211 1.00 58.59 192 GLY A O 1
ATOM 1408 N N . MET A 1 193 ? 40.145 1.770 -33.367 1.00 58.47 193 MET A N 1
ATOM 1409 C CA . MET A 1 193 ? 39.101 2.678 -33.846 1.00 58.47 193 MET A CA 1
ATOM 1410 C C . MET A 1 193 ? 37.721 2.011 -33.849 1.00 58.47 193 MET A C 1
ATOM 1412 O O . MET A 1 193 ? 36.719 2.672 -33.579 1.00 58.47 193 MET A O 1
ATOM 1416 N N . VAL A 1 194 ? 37.667 0.688 -34.044 1.00 60.69 194 VAL A N 1
ATOM 1417 C CA . VAL A 1 194 ? 36.453 -0.114 -33.829 1.00 60.69 194 VAL A CA 1
ATOM 1418 C C . VAL A 1 194 ? 36.018 -0.028 -32.362 1.00 60.69 194 VAL A C 1
ATOM 1420 O O . VAL A 1 194 ? 34.911 0.428 -32.089 1.00 60.69 194 VAL A O 1
ATOM 1423 N N . ARG A 1 195 ? 36.899 -0.328 -31.397 1.00 63.66 195 ARG A N 1
ATOM 1424 C CA . ARG A 1 195 ? 36.573 -0.228 -29.958 1.00 63.66 195 ARG A CA 1
ATOM 1425 C C . ARG A 1 195 ? 36.071 1.154 -29.546 1.00 63.66 195 ARG A C 1
ATOM 1427 O O . ARG A 1 195 ? 35.080 1.250 -28.825 1.00 63.66 195 ARG A O 1
ATOM 1434 N N . LEU A 1 196 ? 36.714 2.217 -30.034 1.00 63.34 196 LEU A N 1
ATOM 1435 C CA . LEU A 1 196 ? 36.323 3.592 -29.721 1.00 63.34 196 LEU A CA 1
ATOM 1436 C C . LEU A 1 196 ? 34.936 3.943 -30.286 1.00 63.34 196 LEU A C 1
ATOM 1438 O O . LEU A 1 196 ? 34.154 4.612 -29.617 1.00 63.34 196 LEU A O 1
ATOM 1442 N N . ARG A 1 197 ? 34.592 3.446 -31.482 1.00 62.75 197 ARG A N 1
ATOM 1443 C CA . ARG A 1 197 ? 33.266 3.636 -32.098 1.00 62.75 197 ARG A CA 1
ATOM 1444 C C . ARG A 1 197 ? 32.164 2.873 -31.359 1.00 62.75 197 ARG A C 1
ATOM 1446 O O . ARG A 1 197 ? 31.077 3.418 -31.163 1.00 62.75 197 ARG A O 1
ATOM 1453 N N . PHE A 1 198 ? 32.436 1.649 -30.904 1.00 63.88 198 PHE A N 1
ATOM 1454 C CA . PHE A 1 198 ? 31.488 0.881 -30.086 1.00 63.88 198 PHE A CA 1
ATOM 1455 C C . PHE A 1 198 ? 31.274 1.534 -28.708 1.00 63.88 198 PHE A C 1
ATOM 1457 O O . PHE A 1 198 ? 30.129 1.726 -28.306 1.00 63.88 198 PHE A O 1
ATOM 1464 N N . LEU A 1 199 ? 32.342 1.997 -28.045 1.00 66.38 199 LEU A N 1
ATOM 1465 C CA . LEU A 1 199 ? 32.251 2.759 -26.789 1.00 66.38 199 LEU A CA 1
ATOM 1466 C C . LEU A 1 199 ? 31.482 4.077 -26.944 1.00 66.38 199 LEU A C 1
ATOM 1468 O O . LEU A 1 199 ? 30.665 4.405 -26.089 1.00 66.38 199 LEU A O 1
ATOM 1472 N N . ALA A 1 200 ? 31.694 4.807 -28.042 1.00 65.69 200 ALA A N 1
ATOM 1473 C CA . ALA A 1 200 ? 30.965 6.042 -28.336 1.00 65.69 200 ALA A CA 1
ATOM 1474 C C . ALA A 1 200 ? 29.461 5.806 -28.537 1.00 65.69 200 ALA A C 1
ATOM 1476 O O . ALA A 1 200 ? 28.639 6.621 -28.118 1.00 65.69 200 ALA A O 1
ATOM 1477 N N . THR A 1 201 ? 29.105 4.665 -29.133 1.00 64.19 201 THR A N 1
ATOM 1478 C CA . THR A 1 201 ? 27.706 4.259 -29.327 1.00 64.19 201 THR A CA 1
ATOM 1479 C C . THR A 1 201 ? 27.060 3.907 -27.984 1.00 64.19 201 THR A C 1
ATOM 1481 O O . THR A 1 201 ? 25.983 4.410 -27.671 1.00 64.19 201 THR A O 1
ATOM 1484 N N . SER A 1 202 ? 27.746 3.125 -27.141 1.00 68.50 202 SER A N 1
ATOM 1485 C CA . SER A 1 202 ? 27.282 2.811 -25.781 1.00 68.50 202 SER A CA 1
ATOM 1486 C C . SER A 1 202 ? 27.152 4.061 -24.906 1.00 68.50 202 SER A C 1
ATOM 1488 O O . SER A 1 202 ? 26.185 4.189 -24.158 1.00 68.50 202 SER A O 1
ATOM 1490 N N . ALA A 1 203 ? 28.082 5.014 -25.032 1.00 71.62 203 ALA A N 1
ATOM 1491 C CA . ALA A 1 203 ? 28.013 6.296 -24.337 1.00 71.62 203 ALA A CA 1
ATOM 1492 C C . ALA A 1 203 ? 26.798 7.128 -24.783 1.00 71.62 203 ALA A C 1
ATOM 1494 O O . ALA A 1 203 ? 26.140 7.714 -23.931 1.00 71.62 203 ALA A O 1
ATOM 1495 N N . GLY A 1 204 ? 26.462 7.132 -26.080 1.00 68.38 204 GLY A N 1
ATOM 1496 C CA . GLY A 1 204 ? 25.263 7.795 -26.613 1.00 68.38 204 GLY A CA 1
ATOM 1497 C C . GLY A 1 204 ? 23.943 7.192 -26.121 1.00 68.38 204 GLY A C 1
ATOM 1498 O O . GLY A 1 204 ? 22.981 7.917 -25.861 1.00 68.38 204 GLY A O 1
ATOM 1499 N N . ILE A 1 205 ? 23.896 5.870 -25.937 1.00 72.38 205 ILE A N 1
ATOM 1500 C CA . ILE A 1 205 ? 22.730 5.183 -25.359 1.00 72.38 205 ILE A CA 1
ATOM 1501 C C . ILE A 1 205 ? 22.593 5.553 -23.876 1.00 72.38 205 ILE A C 1
ATOM 1503 O O . ILE A 1 205 ? 21.530 5.995 -23.444 1.00 72.38 205 ILE A O 1
ATOM 1507 N N . LEU A 1 206 ? 23.678 5.450 -23.101 1.00 78.06 206 LEU A N 1
ATOM 1508 C CA . LEU A 1 206 ? 23.677 5.787 -21.673 1.00 78.06 206 LEU A CA 1
ATOM 1509 C C . LEU A 1 206 ? 23.303 7.254 -21.419 1.00 78.06 206 LEU A C 1
ATOM 1511 O O . LEU A 1 206 ? 22.517 7.528 -20.514 1.00 78.06 206 LEU A O 1
ATOM 1515 N N . THR A 1 207 ? 23.807 8.195 -22.224 1.00 78.75 207 THR A N 1
ATOM 1516 C CA . THR A 1 207 ? 23.459 9.621 -22.099 1.00 78.75 207 THR A CA 1
ATOM 1517 C C . THR A 1 207 ? 22.000 9.886 -22.461 1.00 78.75 207 THR A C 1
ATOM 1519 O O . THR A 1 207 ? 21.351 10.683 -21.787 1.00 78.75 207 THR A O 1
ATOM 1522 N N . SER A 1 208 ? 21.452 9.187 -23.459 1.00 75.19 208 SER A N 1
ATOM 1523 C CA . SER A 1 208 ? 20.035 9.294 -23.828 1.00 75.19 208 SER A CA 1
ATOM 1524 C C . SER A 1 208 ? 19.119 8.760 -22.721 1.00 75.19 208 SER A C 1
ATOM 1526 O O . SER A 1 208 ? 18.164 9.434 -22.338 1.00 75.19 208 SER A O 1
ATOM 1528 N N . PHE A 1 209 ? 19.438 7.602 -22.131 1.00 76.38 209 PHE A N 1
ATOM 1529 C CA . PHE A 1 209 ? 18.694 7.062 -20.984 1.00 76.38 209 PHE A CA 1
ATOM 1530 C C . PHE A 1 209 ? 18.827 7.938 -19.731 1.00 76.38 209 PHE A C 1
ATOM 1532 O O . PHE A 1 209 ? 17.846 8.116 -19.010 1.00 76.38 209 PHE A O 1
ATOM 1539 N N . ALA A 1 210 ? 19.996 8.542 -19.497 1.00 80.06 210 ALA A N 1
ATOM 1540 C CA . ALA A 1 210 ? 20.189 9.503 -18.412 1.00 80.06 210 ALA A CA 1
ATOM 1541 C C . ALA A 1 210 ? 19.369 10.790 -18.622 1.00 80.06 210 ALA A C 1
ATOM 1543 O O . ALA A 1 210 ? 18.754 11.286 -17.679 1.00 80.06 210 ALA A O 1
ATOM 1544 N N . LEU A 1 211 ? 19.297 11.305 -19.856 1.00 82.88 211 LEU A N 1
ATOM 1545 C CA . LEU A 1 211 ? 18.447 12.449 -20.206 1.00 82.88 211 LEU A CA 1
ATOM 1546 C C . LEU A 1 211 ? 16.958 12.134 -20.024 1.00 82.88 211 LEU A C 1
ATOM 1548 O O . LEU A 1 211 ? 16.220 12.964 -19.494 1.00 82.88 211 LEU A O 1
ATOM 1552 N N . LEU A 1 212 ? 16.518 10.931 -20.404 1.00 75.69 212 LEU A N 1
ATOM 1553 C CA . LEU A 1 212 ? 15.147 10.474 -20.167 1.00 75.69 212 LEU A CA 1
ATOM 1554 C C . LEU A 1 212 ? 14.840 10.366 -18.666 1.00 75.69 212 LEU A C 1
ATOM 1556 O O . LEU A 1 212 ? 13.809 10.870 -18.223 1.00 75.69 212 LEU A O 1
ATOM 1560 N N . ALA A 1 213 ? 15.745 9.790 -17.871 1.00 79.25 213 ALA A N 1
ATOM 1561 C CA . ALA A 1 213 ? 15.600 9.715 -16.416 1.00 79.25 213 ALA A CA 1
ATOM 1562 C C . ALA A 1 213 ? 15.506 11.109 -15.775 1.00 79.25 213 ALA A C 1
ATOM 1564 O O . ALA A 1 213 ? 14.676 11.338 -14.891 1.00 79.25 213 ALA A O 1
ATOM 1565 N N . LEU A 1 214 ? 16.316 12.061 -16.249 1.00 81.94 214 LEU A N 1
ATOM 1566 C CA . LEU A 1 214 ? 16.295 13.450 -15.793 1.00 81.94 214 LEU A CA 1
ATOM 1567 C C . LEU A 1 214 ? 14.972 14.142 -16.150 1.00 81.94 214 LEU A C 1
ATOM 1569 O O . LEU A 1 214 ? 14.366 14.769 -15.284 1.00 81.94 214 LEU A O 1
ATOM 1573 N N . MET A 1 215 ? 14.479 13.964 -17.379 1.00 78.00 215 MET A N 1
ATOM 1574 C CA . MET A 1 215 ? 13.172 14.473 -17.807 1.00 78.00 215 MET A CA 1
ATOM 1575 C C . MET A 1 215 ? 12.046 13.921 -16.916 1.00 78.00 215 MET A C 1
ATOM 1577 O O . MET A 1 215 ? 11.252 14.691 -16.380 1.00 78.00 215 MET A O 1
ATOM 1581 N N . VAL A 1 216 ? 12.011 12.605 -16.675 1.00 74.31 216 VAL A N 1
ATOM 1582 C CA . VAL A 1 216 ? 11.007 11.970 -15.798 1.00 74.31 216 VAL A CA 1
ATOM 1583 C C . VAL A 1 216 ? 11.137 12.458 -14.350 1.00 74.31 216 VAL A C 1
ATOM 1585 O O . VAL A 1 216 ? 10.126 12.690 -13.689 1.00 74.31 216 VAL A O 1
ATOM 1588 N N . THR A 1 217 ? 12.362 12.677 -13.862 1.00 79.19 217 THR A N 1
ATOM 1589 C CA . THR A 1 217 ? 12.605 13.242 -12.524 1.00 79.19 217 THR A CA 1
ATOM 1590 C C . THR A 1 217 ? 12.016 14.650 -12.408 1.00 79.19 217 THR A C 1
ATOM 1592 O O . THR A 1 217 ? 11.333 14.943 -11.429 1.00 79.19 217 THR A O 1
ATOM 1595 N N . ILE A 1 218 ? 12.210 15.505 -13.418 1.00 79.56 218 ILE A N 1
ATOM 1596 C CA . ILE A 1 218 ? 11.622 16.853 -13.457 1.00 79.56 218 ILE A CA 1
ATOM 1597 C C . ILE A 1 218 ? 10.091 16.772 -13.461 1.00 79.56 218 ILE A C 1
ATOM 1599 O O . ILE A 1 218 ? 9.450 17.463 -12.674 1.00 79.56 218 ILE A O 1
ATOM 1603 N N . LEU A 1 219 ? 9.501 15.890 -14.276 1.00 73.38 219 LEU A N 1
ATOM 1604 C CA . LEU A 1 219 ? 8.044 15.691 -14.327 1.00 73.38 219 LEU A CA 1
ATOM 1605 C C . LEU A 1 219 ? 7.461 15.201 -12.994 1.00 73.38 219 LEU A C 1
ATOM 1607 O O . LEU A 1 219 ? 6.349 15.575 -12.618 1.00 73.38 219 LEU A O 1
ATOM 1611 N N . LYS A 1 220 ? 8.211 14.368 -12.269 1.00 70.56 220 LYS A N 1
ATOM 1612 C CA . LYS A 1 220 ? 7.830 13.892 -10.937 1.00 70.56 220 LYS A CA 1
ATOM 1613 C C . LYS A 1 220 ? 7.843 15.024 -9.909 1.00 70.56 220 LYS A C 1
ATOM 1615 O O . LYS A 1 220 ? 6.929 15.109 -9.096 1.00 70.56 220 LYS A O 1
ATOM 1620 N N . LEU A 1 221 ? 8.844 15.903 -9.970 1.00 71.88 221 LEU A N 1
ATOM 1621 C CA . LEU A 1 221 ? 8.962 17.063 -9.081 1.00 71.88 221 LEU A CA 1
ATOM 1622 C C . LEU A 1 221 ? 7.890 18.129 -9.353 1.00 71.88 221 LEU A C 1
ATOM 1624 O O . LEU A 1 221 ? 7.473 18.814 -8.425 1.00 71.88 221 LEU A O 1
ATOM 1628 N N . THR A 1 222 ? 7.415 18.256 -10.595 1.00 72.56 222 THR A N 1
ATOM 1629 C CA . THR A 1 222 ? 6.352 19.206 -10.965 1.00 72.56 222 THR A CA 1
ATOM 1630 C C . THR A 1 222 ? 4.934 18.671 -10.736 1.00 72.56 222 THR A C 1
ATOM 1632 O O . THR A 1 222 ? 3.970 19.378 -11.018 1.00 72.56 222 THR A O 1
ATOM 1635 N N . GLY A 1 223 ? 4.774 17.443 -10.222 1.00 60.28 223 GLY A N 1
ATOM 1636 C CA . GLY A 1 223 ? 3.462 16.857 -9.916 1.00 60.28 223 GLY A CA 1
ATOM 1637 C C . GLY A 1 223 ? 2.623 16.490 -11.148 1.00 60.28 223 GLY A C 1
ATOM 1638 O O . GLY A 1 223 ? 1.473 16.082 -11.011 1.00 60.28 223 GLY A O 1
ATOM 1639 N N . ALA A 1 224 ? 3.190 16.567 -12.356 1.00 56.09 224 ALA A N 1
ATOM 1640 C CA . ALA A 1 224 ? 2.534 16.203 -13.615 1.00 56.09 224 ALA A CA 1
ATOM 1641 C C . ALA A 1 224 ? 2.539 14.678 -13.875 1.00 56.09 224 ALA A C 1
ATOM 1643 O O . ALA A 1 224 ? 2.497 14.226 -15.022 1.00 56.09 224 ALA A O 1
ATOM 1644 N N . SER A 1 225 ? 2.594 13.872 -12.809 1.00 52.91 225 SER A N 1
ATOM 1645 C CA . SER A 1 225 ? 2.729 12.408 -12.834 1.00 52.91 225 SER A CA 1
ATOM 1646 C C . SER A 1 225 ? 1.565 11.686 -13.524 1.00 52.91 225 SER A C 1
ATOM 1648 O O . SER A 1 225 ? 1.720 10.544 -13.946 1.00 52.91 225 SER A O 1
ATOM 1650 N N . LEU A 1 226 ? 0.421 12.355 -13.692 1.00 50.66 226 LEU A N 1
ATOM 1651 C CA . LEU A 1 226 ? -0.812 11.783 -14.242 1.00 50.66 226 LEU A CA 1
ATOM 1652 C C . LEU A 1 226 ? -1.003 12.025 -15.754 1.00 50.66 226 LEU A C 1
ATOM 1654 O O . LEU A 1 226 ? -1.904 11.444 -16.352 1.00 50.66 226 LEU A O 1
ATOM 1658 N N . GLY A 1 227 ? -0.170 12.857 -16.396 1.00 52.41 227 GLY A N 1
ATOM 1659 C CA . GLY A 1 227 ? -0.394 13.304 -17.782 1.00 52.41 227 GLY A CA 1
ATOM 1660 C C . GLY A 1 227 ? 0.313 12.502 -18.883 1.00 52.41 227 GLY A C 1
ATOM 1661 O O . GLY A 1 227 ? -0.120 12.530 -20.032 1.00 52.41 227 GLY A O 1
ATOM 1662 N N . TRP A 1 228 ? 1.392 11.778 -18.564 1.00 59.44 228 TRP A N 1
ATOM 1663 C CA . TRP A 1 228 ? 2.249 11.141 -19.581 1.00 59.44 228 TRP A CA 1
ATOM 1664 C C . TRP A 1 228 ? 1.572 9.948 -20.281 1.00 59.44 228 TRP A C 1
ATOM 1666 O O . TRP A 1 228 ? 1.743 9.744 -21.479 1.00 59.44 228 TRP A O 1
ATOM 1676 N N . GLY A 1 229 ? 0.738 9.191 -19.557 1.00 58.41 229 GLY A N 1
ATOM 1677 C CA . GLY A 1 229 ? -0.007 8.050 -20.107 1.00 58.41 229 GLY A CA 1
ATOM 1678 C C . GLY A 1 229 ? -1.222 8.435 -20.959 1.00 58.41 229 GLY A C 1
ATOM 1679 O O . GLY A 1 229 ? -1.658 7.647 -21.794 1.00 58.41 229 GLY A O 1
ATOM 1680 N N . ILE A 1 230 ? -1.748 9.655 -20.803 1.00 61.03 230 ILE A N 1
ATOM 1681 C CA . ILE A 1 230 ? -2.961 10.117 -21.502 1.00 61.03 230 ILE A CA 1
ATOM 1682 C C . ILE A 1 230 ? -2.716 10.255 -23.015 1.00 61.03 230 ILE A C 1
ATOM 1684 O O . ILE A 1 230 ? -3.629 10.053 -23.814 1.00 61.03 230 ILE A O 1
ATOM 1688 N N . GLN A 1 231 ? -1.471 10.497 -23.442 1.00 59.03 231 GLN A N 1
ATOM 1689 C CA . GLN A 1 231 ? -1.115 10.481 -24.866 1.00 59.03 231 GLN A CA 1
ATOM 1690 C C . GLN A 1 231 ? -1.310 9.105 -25.517 1.00 59.03 231 GLN A C 1
ATOM 1692 O O . GLN A 1 231 ? -1.724 9.044 -26.674 1.00 59.03 231 GLN A O 1
ATOM 1697 N N . PHE A 1 232 ? -1.096 8.011 -24.777 1.00 63.78 232 PHE A N 1
ATOM 1698 C CA . PHE A 1 232 ? -1.306 6.650 -25.282 1.00 63.78 232 PHE A CA 1
ATOM 1699 C C . PHE A 1 232 ? -2.780 6.253 -25.387 1.00 63.78 232 PHE A C 1
ATOM 1701 O O . PHE A 1 232 ? -3.076 5.239 -26.005 1.00 63.78 232 PHE A O 1
ATOM 1708 N N . GLN A 1 233 ? -3.712 7.037 -24.840 1.00 66.19 233 GLN A N 1
ATOM 1709 C CA . GLN A 1 233 ? -5.144 6.842 -25.089 1.00 66.19 233 GLN A CA 1
ATOM 1710 C C . GLN A 1 233 ? -5.632 7.560 -26.350 1.00 66.19 233 GLN A C 1
ATOM 1712 O O . GLN A 1 233 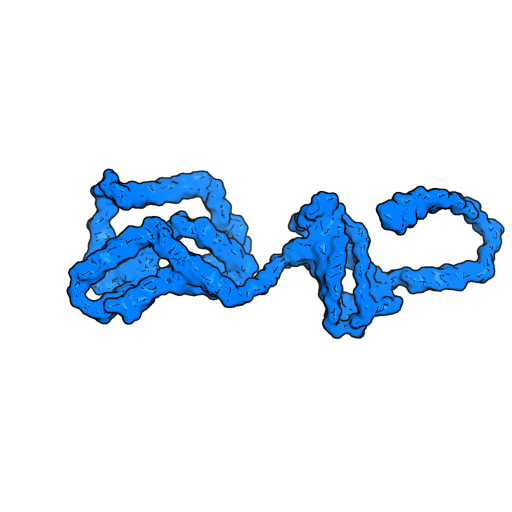? -6.724 7.262 -26.830 1.00 66.19 233 GLN A O 1
ATOM 1717 N N . ASN A 1 234 ? -4.860 8.502 -26.904 1.00 76.00 234 ASN A N 1
ATOM 1718 C CA . ASN A 1 234 ? -5.304 9.255 -28.068 1.00 76.00 234 ASN A CA 1
ATOM 1719 C C . ASN A 1 234 ? -5.166 8.398 -29.347 1.00 76.00 234 ASN A C 1
ATOM 1721 O O . ASN A 1 234 ? -4.039 8.085 -29.752 1.00 76.00 234 ASN A O 1
ATOM 1725 N N . PRO A 1 235 ? -6.275 8.060 -30.035 1.00 80.19 235 PRO A N 1
ATOM 1726 C CA . PRO A 1 235 ? -6.245 7.213 -31.230 1.00 80.19 235 PRO A CA 1
ATOM 1727 C C . PRO A 1 235 ? -5.417 7.820 -32.371 1.00 80.19 235 PRO A C 1
ATOM 1729 O O . PRO A 1 235 ? -4.873 7.087 -33.194 1.00 80.19 235 PRO A O 1
ATOM 1732 N N . TRP A 1 236 ? -5.257 9.146 -32.399 1.00 82.69 236 TRP A N 1
ATOM 1733 C CA . TRP A 1 236 ? -4.441 9.834 -33.399 1.00 82.69 236 TRP A CA 1
ATOM 1734 C C . TRP A 1 236 ? -2.941 9.618 -33.193 1.00 82.69 236 TRP A C 1
ATOM 1736 O O . TRP A 1 236 ? -2.201 9.425 -34.157 1.00 82.69 236 TRP A O 1
ATOM 1746 N N . PHE A 1 237 ? -2.495 9.573 -31.934 1.00 75.81 237 PHE A N 1
ATOM 1747 C CA . PHE A 1 237 ? -1.100 9.288 -31.600 1.00 75.81 237 PHE A CA 1
ATOM 1748 C C . PHE A 1 237 ? -0.742 7.828 -31.907 1.00 75.81 237 PHE A C 1
ATOM 1750 O O . PHE A 1 237 ? 0.285 7.561 -32.530 1.00 75.81 237 PHE A O 1
ATOM 1757 N N . ILE A 1 238 ? -1.632 6.888 -31.560 1.00 77.62 238 ILE A N 1
ATOM 1758 C CA . ILE A 1 238 ? -1.479 5.471 -31.922 1.00 77.62 238 ILE A CA 1
ATOM 1759 C C . ILE A 1 238 ? -1.434 5.310 -33.448 1.00 77.62 238 ILE A C 1
ATOM 1761 O O . ILE A 1 238 ? -0.556 4.618 -33.961 1.00 77.62 238 ILE A O 1
ATOM 1765 N N . GLY A 1 239 ? -2.330 5.982 -34.180 1.00 80.31 239 GLY A N 1
ATOM 1766 C CA . GLY A 1 239 ? -2.361 5.945 -35.644 1.00 80.31 239 GLY A CA 1
ATOM 1767 C C . GLY A 1 239 ? -1.045 6.401 -36.282 1.00 80.31 239 GLY A C 1
ATOM 1768 O O . GLY A 1 239 ? -0.535 5.731 -37.181 1.00 80.31 239 GLY A O 1
ATOM 1769 N N . LEU A 1 240 ? -0.446 7.482 -35.770 1.00 79.38 240 LEU A N 1
ATOM 1770 C CA . LEU A 1 240 ? 0.860 7.962 -36.228 1.00 79.38 240 LEU A CA 1
ATOM 1771 C C . LEU A 1 240 ? 1.979 6.942 -35.950 1.00 79.38 240 LEU A C 1
ATOM 1773 O O . LEU A 1 240 ? 2.804 6.686 -36.826 1.00 79.38 240 LEU A O 1
ATOM 1777 N N . MET A 1 241 ? 1.983 6.311 -34.773 1.00 74.25 241 MET A N 1
ATOM 1778 C CA . MET A 1 241 ? 2.980 5.293 -34.410 1.00 74.25 241 MET A CA 1
ATOM 1779 C C . MET A 1 241 ? 2.871 4.022 -35.259 1.00 74.25 241 MET A C 1
ATOM 1781 O O . MET A 1 241 ? 3.890 3.479 -35.701 1.00 74.25 241 MET A O 1
ATOM 1785 N N . VAL A 1 242 ? 1.645 3.574 -35.542 1.00 77.44 242 VAL A N 1
ATOM 1786 C CA . VAL A 1 242 ? 1.383 2.454 -36.455 1.00 77.44 242 VAL A CA 1
ATOM 1787 C C . VAL A 1 242 ? 1.864 2.795 -37.864 1.00 77.44 242 VAL A C 1
ATOM 1789 O O . VAL A 1 242 ? 2.561 1.983 -38.463 1.00 77.44 242 VAL A O 1
ATOM 1792 N N . ALA A 1 243 ? 1.579 3.999 -38.370 1.00 78.75 243 ALA A N 1
ATOM 1793 C CA . ALA A 1 243 ? 2.019 4.427 -39.698 1.00 78.75 243 ALA A CA 1
ATOM 1794 C C . ALA A 1 243 ? 3.552 4.447 -39.833 1.00 78.75 243 ALA A C 1
ATOM 1796 O O . ALA A 1 243 ? 4.088 3.921 -40.809 1.00 78.75 243 ALA A O 1
ATOM 1797 N N . VAL A 1 244 ? 4.268 4.989 -38.839 1.00 71.75 244 VAL A N 1
ATOM 1798 C CA . VAL A 1 244 ? 5.743 5.015 -38.829 1.00 71.75 244 VAL A CA 1
ATOM 1799 C C . VAL A 1 244 ? 6.319 3.598 -38.775 1.00 71.75 244 VAL A C 1
ATOM 1801 O O . VAL A 1 244 ? 7.210 3.260 -39.554 1.00 71.75 244 VAL A O 1
ATOM 1804 N N . THR A 1 245 ? 5.786 2.739 -37.904 1.00 72.06 245 THR A N 1
ATOM 1805 C CA . THR A 1 245 ? 6.264 1.353 -37.759 1.00 72.06 245 THR A CA 1
ATOM 1806 C C . THR A 1 245 ? 5.963 0.518 -39.009 1.00 72.06 245 THR A C 1
ATOM 1808 O O . THR A 1 245 ? 6.792 -0.288 -39.439 1.00 72.06 245 THR A O 1
ATOM 1811 N N . PHE A 1 246 ? 4.805 0.740 -39.635 1.00 75.81 246 PHE A N 1
ATOM 1812 C CA . PHE A 1 246 ? 4.404 0.095 -40.882 1.00 75.81 246 PHE A CA 1
ATOM 1813 C C . PHE A 1 246 ? 5.313 0.506 -42.047 1.00 75.81 246 PHE A C 1
ATOM 1815 O O . PHE A 1 246 ? 5.779 -0.359 -42.786 1.00 75.81 246 PHE A O 1
ATOM 1822 N N . LEU A 1 247 ? 5.660 1.795 -42.152 1.00 71.81 247 LEU A N 1
ATOM 1823 C CA . LEU A 1 247 ? 6.618 2.302 -43.141 1.00 71.81 247 LEU A CA 1
ATOM 1824 C C . LEU A 1 247 ? 7.997 1.630 -42.997 1.00 71.81 247 LEU A C 1
ATOM 1826 O O . LEU A 1 247 ? 8.594 1.213 -43.988 1.00 71.81 247 LEU A O 1
ATOM 1830 N N . PHE A 1 248 ? 8.483 1.472 -41.763 1.00 65.25 248 PHE A N 1
ATOM 1831 C CA . PHE A 1 248 ? 9.734 0.757 -41.484 1.00 65.25 248 PHE A CA 1
ATOM 1832 C C . PHE A 1 248 ? 9.648 -0.740 -41.797 1.00 65.25 248 PHE A C 1
ATOM 1834 O O . PHE A 1 248 ? 10.582 -1.307 -42.360 1.00 65.25 248 PHE A O 1
ATOM 1841 N N . SER A 1 249 ? 8.527 -1.384 -41.474 1.00 68.56 249 SER A N 1
ATOM 1842 C CA . SER A 1 249 ? 8.317 -2.801 -41.793 1.00 68.56 249 SER A CA 1
ATOM 1843 C C . SER A 1 249 ? 8.321 -3.030 -43.307 1.00 68.56 249 SER A C 1
ATOM 1845 O O . SER A 1 249 ? 8.953 -3.965 -43.787 1.00 68.56 249 SER A O 1
ATOM 1847 N N . LEU A 1 250 ? 7.697 -2.133 -44.077 1.00 68.81 250 LEU A N 1
ATOM 1848 C CA . LEU A 1 250 ? 7.726 -2.166 -45.541 1.00 68.81 250 LEU A CA 1
ATOM 1849 C C . LEU A 1 250 ? 9.141 -1.987 -46.118 1.00 68.81 250 LEU A C 1
ATOM 1851 O O . LEU A 1 250 ? 9.462 -2.608 -47.132 1.00 68.81 250 LEU A O 1
ATOM 1855 N N . ASN A 1 251 ? 9.992 -1.188 -45.463 1.00 62.44 251 ASN A N 1
ATOM 1856 C CA . ASN A 1 251 ? 11.404 -1.042 -45.827 1.00 62.44 251 ASN A CA 1
ATOM 1857 C C . ASN A 1 251 ? 12.177 -2.365 -45.630 1.00 62.44 251 ASN A C 1
ATOM 1859 O O . ASN A 1 251 ? 12.901 -2.794 -46.523 1.00 62.44 251 ASN A O 1
ATOM 1863 N N . LEU A 1 252 ? 11.938 -3.069 -44.515 1.00 63.19 252 LEU A N 1
ATOM 1864 C CA . LEU A 1 252 ? 12.509 -4.395 -44.222 1.00 63.19 252 LEU A CA 1
ATOM 1865 C C . LEU A 1 252 ? 12.063 -5.493 -45.195 1.00 63.19 252 LEU A C 1
ATOM 1867 O O . LEU A 1 252 ? 12.853 -6.376 -45.519 1.00 63.19 252 LEU A O 1
ATOM 1871 N N . PHE A 1 253 ? 10.814 -5.445 -45.664 1.00 66.75 253 PHE A N 1
ATOM 1872 C CA . PHE A 1 253 ? 10.292 -6.396 -46.649 1.00 66.75 253 PHE A CA 1
ATOM 1873 C C . PHE A 1 253 ? 10.863 -6.185 -48.061 1.00 66.75 253 PHE A C 1
ATOM 1875 O O . PHE A 1 253 ? 10.571 -6.979 -48.952 1.00 66.75 253 PHE A O 1
ATOM 1882 N N . GLY A 1 254 ? 11.661 -5.134 -48.288 1.00 59.09 254 GLY A N 1
ATOM 1883 C CA . GLY A 1 254 ? 12.278 -4.855 -49.588 1.00 59.09 254 GLY A CA 1
ATOM 1884 C C . GLY A 1 254 ? 11.281 -4.462 -50.686 1.00 59.09 254 GLY A C 1
ATOM 1885 O O . GLY A 1 254 ? 11.674 -4.299 -51.833 1.00 59.09 254 GLY A O 1
ATOM 1886 N N . VAL A 1 255 ? 9.997 -4.286 -50.348 1.00 53.16 255 VAL A N 1
ATOM 1887 C CA . VAL A 1 255 ? 8.920 -3.904 -51.288 1.00 53.16 255 VAL A CA 1
ATOM 1888 C C . VAL A 1 255 ? 9.018 -2.424 -51.667 1.00 53.16 255 VAL A C 1
ATOM 1890 O O . VAL A 1 255 ? 8.487 -1.997 -52.690 1.00 53.16 255 VAL A O 1
ATOM 1893 N N . VAL A 1 256 ? 9.735 -1.639 -50.862 1.00 50.59 256 VAL A N 1
ATOM 1894 C CA . VAL A 1 256 ? 10.054 -0.248 -51.156 1.00 50.59 256 VAL A CA 1
ATOM 1895 C C . VAL A 1 256 ? 11.571 -0.095 -51.175 1.00 50.59 256 VAL A C 1
ATOM 1897 O O . VAL A 1 256 ? 12.196 0.168 -50.153 1.00 50.59 256 VAL A O 1
ATOM 1900 N N . GLU A 1 257 ? 12.168 -0.148 -52.363 1.00 46.75 257 GLU A N 1
ATOM 1901 C CA . GLU A 1 257 ? 13.489 0.443 -52.641 1.00 46.75 257 GLU A CA 1
ATOM 1902 C C . GLU A 1 257 ? 13.410 1.980 -52.612 1.00 46.75 257 GLU A C 1
ATOM 1904 O O . GLU A 1 257 ? 14.053 2.690 -53.382 1.00 46.75 257 GLU A O 1
ATOM 1909 N N . MET A 1 258 ? 12.602 2.539 -51.709 1.00 43.81 258 MET A N 1
ATOM 1910 C CA . MET A 1 258 ? 12.736 3.934 -51.363 1.00 43.81 258 MET A CA 1
ATOM 1911 C C . MET A 1 258 ? 13.907 3.983 -50.407 1.00 43.81 258 MET A C 1
ATOM 1913 O O . MET A 1 258 ? 13.787 3.724 -49.209 1.00 43.81 258 MET A O 1
ATOM 1917 N N . LEU A 1 259 ? 15.061 4.290 -50.994 1.00 44.19 259 LEU A N 1
ATOM 1918 C CA . LEU A 1 259 ? 16.130 5.002 -50.333 1.00 44.19 259 LEU A CA 1
ATOM 1919 C C . LEU A 1 259 ? 15.486 6.066 -49.421 1.00 44.19 259 LEU A C 1
ATOM 1921 O O . LEU A 1 259 ? 15.242 7.192 -49.850 1.00 44.19 259 LEU A O 1
ATOM 1925 N N . LEU A 1 260 ? 15.261 5.742 -48.142 1.00 37.97 260 LEU A N 1
ATOM 1926 C CA . LEU A 1 260 ? 15.579 6.682 -47.074 1.00 37.97 260 LEU A CA 1
ATOM 1927 C C . LEU A 1 260 ? 16.979 7.122 -47.446 1.00 37.97 260 LEU A C 1
ATOM 1929 O O . LEU A 1 260 ? 17.851 6.250 -47.443 1.00 37.97 260 LEU A O 1
ATOM 1933 N N . PRO A 1 261 ? 17.144 8.355 -47.956 1.00 40.16 261 PRO A N 1
ATOM 1934 C CA . PRO A 1 261 ? 18.239 8.694 -48.829 1.00 40.16 261 PRO A CA 1
ATOM 1935 C C . PRO A 1 261 ? 19.486 8.147 -48.175 1.00 40.16 261 PRO A C 1
ATOM 1937 O O . PRO A 1 261 ? 19.875 8.565 -47.082 1.00 40.16 261 PRO A O 1
ATOM 1940 N N . SER A 1 262 ? 20.100 7.169 -48.832 1.00 44.78 262 SER A N 1
ATOM 1941 C CA . SER A 1 262 ? 21.471 6.815 -48.525 1.00 44.78 262 SER A CA 1
ATOM 1942 C C . SER A 1 262 ? 22.286 8.110 -48.575 1.00 44.78 262 SER A C 1
ATOM 1944 O O . SER A 1 262 ? 23.178 8.298 -47.785 1.00 44.78 262 SER A O 1
ATOM 1946 N N . ALA A 1 263 ? 21.873 9.134 -49.322 1.00 42.00 263 ALA A N 1
ATOM 1947 C CA . ALA A 1 263 ? 22.406 10.486 -49.225 1.00 42.00 263 ALA A CA 1
ATOM 1948 C C . ALA A 1 263 ? 22.103 11.301 -47.939 1.00 42.00 263 ALA A C 1
ATOM 1950 O O . ALA A 1 263 ? 22.633 12.390 -47.846 1.00 42.00 263 ALA A O 1
ATOM 1951 N N . ALA A 1 264 ? 21.300 10.880 -46.959 1.00 42.84 264 ALA A N 1
ATOM 1952 C CA . ALA A 1 264 ? 21.121 11.570 -45.665 1.00 42.84 264 ALA A CA 1
ATOM 1953 C C . ALA A 1 264 ? 21.714 10.749 -44.517 1.00 42.84 264 ALA A C 1
ATOM 1955 O O . ALA A 1 264 ? 22.436 11.293 -43.687 1.00 42.84 264 ALA A O 1
ATOM 1956 N N . VAL A 1 265 ? 21.511 9.427 -44.537 1.00 45.81 265 VAL A N 1
ATOM 1957 C CA . VAL A 1 265 ? 22.163 8.495 -43.603 1.00 45.81 265 VAL A CA 1
ATOM 1958 C C . VAL A 1 265 ? 23.647 8.341 -43.952 1.00 45.81 265 VAL A C 1
ATOM 1960 O O . VAL A 1 265 ? 24.503 8.479 -43.085 1.00 45.81 265 VAL A O 1
ATOM 1963 N N . SER A 1 266 ? 23.984 8.184 -45.235 1.00 43.88 266 SER A N 1
ATOM 1964 C CA . SER A 1 266 ? 25.370 8.166 -45.718 1.00 43.88 266 SER A CA 1
ATOM 1965 C C . SER A 1 266 ? 25.959 9.570 -45.864 1.00 43.88 266 SER A C 1
ATOM 1967 O O . SER A 1 266 ? 27.158 9.684 -45.671 1.00 43.88 266 SER A O 1
ATOM 1969 N N . ARG A 1 267 ? 25.203 10.673 -46.077 1.00 38.44 267 ARG A N 1
ATOM 1970 C CA . ARG A 1 267 ? 25.807 12.025 -45.913 1.00 38.44 267 ARG A CA 1
ATOM 1971 C C . ARG A 1 267 ? 26.034 12.424 -44.470 1.00 38.44 267 ARG A C 1
ATOM 1973 O O . ARG A 1 267 ? 26.974 13.161 -44.255 1.00 38.44 267 ARG A O 1
ATOM 1980 N N . MET A 1 268 ? 25.302 11.931 -43.474 1.00 37.38 268 MET A N 1
ATOM 1981 C CA . MET A 1 268 ? 25.742 12.105 -42.080 1.00 37.38 268 MET A CA 1
ATOM 1982 C C . MET A 1 268 ? 26.875 11.143 -41.710 1.00 37.38 268 MET A C 1
ATOM 1984 O O . MET A 1 268 ? 27.771 11.540 -40.970 1.00 37.38 268 MET A O 1
ATOM 1988 N N . ALA A 1 269 ? 26.915 9.940 -42.293 1.00 39.12 269 ALA A N 1
ATOM 1989 C CA . ALA A 1 269 ? 28.055 9.031 -42.146 1.00 39.12 269 ALA A CA 1
ATOM 1990 C C . ALA A 1 269 ? 29.321 9.498 -42.902 1.00 39.12 269 ALA A C 1
ATOM 1992 O O . ALA A 1 269 ? 30.425 9.100 -42.538 1.00 39.12 269 ALA A O 1
ATOM 1993 N N . THR A 1 270 ? 29.190 10.356 -43.925 1.00 39.16 270 THR A N 1
ATOM 1994 C CA . THR A 1 270 ? 30.318 10.895 -44.716 1.00 39.16 270 THR A CA 1
ATOM 1995 C C . THR A 1 270 ? 30.623 12.375 -44.454 1.00 39.16 270 THR A C 1
ATOM 1997 O O . THR A 1 270 ? 31.775 12.767 -44.607 1.00 39.16 270 THR A O 1
ATOM 2000 N N . ALA A 1 271 ? 29.671 13.193 -43.985 1.00 34.88 271 ALA A N 1
ATOM 2001 C CA . ALA A 1 271 ? 29.915 14.574 -43.534 1.00 34.88 271 ALA A CA 1
ATOM 2002 C C . ALA A 1 271 ? 30.351 14.649 -42.061 1.00 34.88 271 ALA A C 1
ATOM 2004 O O . ALA A 1 271 ? 30.962 15.633 -41.656 1.00 34.88 271 ALA A O 1
ATOM 2005 N N . GLY A 1 272 ? 30.102 13.597 -41.273 1.00 37.00 272 GLY A N 1
ATOM 2006 C CA . GLY A 1 272 ? 30.748 13.346 -39.983 1.00 37.00 272 GLY A CA 1
ATOM 2007 C C . GLY A 1 272 ? 31.804 12.251 -40.121 1.00 37.00 272 GLY A C 1
ATOM 2008 O O . GLY A 1 272 ? 31.696 11.211 -39.476 1.00 37.00 272 GLY A O 1
ATOM 2009 N N . GLY A 1 273 ? 32.758 12.433 -41.038 1.00 36.03 273 GLY A N 1
ATOM 2010 C CA . GLY A 1 273 ? 33.694 11.392 -41.463 1.00 36.03 273 GLY A CA 1
ATOM 2011 C C . GLY A 1 273 ? 34.340 10.632 -40.307 1.00 36.03 273 GLY A C 1
ATOM 2012 O O . GLY A 1 273 ? 34.800 11.251 -39.359 1.00 36.03 273 GLY A O 1
ATOM 2013 N N . ALA A 1 274 ? 34.372 9.298 -40.402 1.00 46.97 274 ALA A N 1
ATOM 2014 C CA . ALA A 1 274 ? 35.214 8.364 -39.638 1.00 46.97 274 ALA A CA 1
ATOM 2015 C C . ALA A 1 274 ? 35.341 8.564 -38.103 1.00 46.97 274 ALA A C 1
ATOM 2017 O O . ALA A 1 274 ? 36.183 7.907 -37.482 1.00 46.97 274 ALA A O 1
ATOM 2018 N N . GLY A 1 275 ? 34.524 9.414 -37.479 1.00 53.28 275 GLY A N 1
ATOM 2019 C CA . GLY A 1 275 ? 34.789 10.005 -36.172 1.00 53.28 275 GLY A CA 1
ATOM 2020 C C . GLY A 1 275 ? 33.751 9.648 -35.113 1.00 53.28 275 GLY A C 1
ATOM 2021 O O . GLY A 1 275 ? 32.587 9.378 -35.399 1.00 53.28 275 GLY A O 1
ATOM 2022 N N . VAL A 1 276 ? 34.197 9.697 -33.858 1.00 55.34 276 VAL A N 1
ATOM 2023 C CA . VAL A 1 276 ? 33.463 9.373 -32.618 1.00 55.34 276 VAL A CA 1
ATOM 2024 C C . VAL A 1 276 ? 32.089 10.064 -32.527 1.00 55.34 276 VAL A C 1
ATOM 2026 O O . VAL A 1 276 ? 31.141 9.483 -32.002 1.00 55.34 276 VAL A O 1
ATOM 2029 N N . ALA A 1 277 ? 31.951 11.267 -33.095 1.00 53.72 277 ALA A N 1
ATOM 2030 C CA . ALA A 1 277 ? 30.706 12.039 -33.105 1.00 53.72 277 ALA A CA 1
ATOM 2031 C C . ALA A 1 277 ? 29.587 11.410 -33.962 1.00 53.72 277 ALA A C 1
ATOM 2033 O O . ALA A 1 277 ? 28.419 11.479 -33.584 1.00 53.72 277 ALA A O 1
ATOM 2034 N N . GLY A 1 278 ? 29.926 10.743 -35.074 1.00 55.41 278 GLY A N 1
ATOM 2035 C CA . GLY A 1 278 ? 28.942 10.051 -35.917 1.00 55.41 278 GLY A CA 1
ATOM 2036 C C . GLY A 1 278 ? 28.322 8.847 -35.204 1.00 55.41 278 GLY A C 1
ATOM 2037 O O . GLY A 1 278 ? 27.110 8.649 -35.247 1.00 55.41 278 GLY A O 1
ATOM 2038 N N . SER A 1 279 ? 29.140 8.101 -34.455 1.00 59.22 279 SER A N 1
ATOM 2039 C CA . SER A 1 279 ? 28.691 6.969 -33.634 1.00 59.22 279 SER A CA 1
ATOM 2040 C C . SER A 1 279 ? 27.846 7.391 -32.422 1.00 59.22 279 SER A C 1
ATOM 2042 O O . SER A 1 279 ? 26.996 6.625 -31.978 1.00 59.22 279 SER A O 1
ATOM 2044 N N . PHE A 1 280 ? 28.036 8.610 -31.905 1.00 60.06 280 PHE A N 1
ATOM 2045 C CA . PHE A 1 280 ? 27.200 9.166 -30.836 1.00 60.06 280 PHE A CA 1
ATOM 2046 C C . PHE A 1 280 ? 25.800 9.541 -31.343 1.00 60.06 280 PHE A C 1
ATOM 2048 O O . PHE A 1 280 ? 24.801 9.125 -30.758 1.00 60.06 280 PHE A O 1
ATOM 2055 N N . CYS A 1 281 ? 25.717 10.267 -32.466 1.00 58.62 281 CYS A N 1
ATOM 2056 C CA . CYS A 1 281 ? 24.434 10.616 -33.083 1.00 58.62 281 CYS A CA 1
ATOM 2057 C C . CYS A 1 281 ? 23.641 9.371 -33.496 1.00 58.62 281 CYS A C 1
ATOM 2059 O O . CYS A 1 281 ? 22.428 9.331 -33.314 1.00 58.62 281 CYS A O 1
ATOM 2061 N N . GLU A 1 282 ? 24.317 8.334 -33.989 1.00 63.59 282 GLU A N 1
ATOM 2062 C CA . GLU A 1 282 ? 23.690 7.050 -34.312 1.00 63.59 282 GLU A CA 1
ATOM 2063 C C . GLU A 1 282 ? 23.018 6.408 -33.084 1.00 63.59 282 GLU A C 1
ATOM 2065 O O . GLU A 1 282 ? 21.884 5.945 -33.187 1.00 63.59 282 GLU A O 1
ATOM 2070 N N . GLY A 1 283 ? 23.659 6.447 -31.908 1.00 60.31 283 GLY A N 1
ATOM 2071 C CA . GLY A 1 283 ? 23.068 5.962 -30.654 1.00 60.31 283 GLY A CA 1
ATOM 2072 C C . GLY A 1 283 ? 21.815 6.743 -30.231 1.00 60.31 283 GLY A C 1
ATOM 2073 O O . GLY A 1 283 ? 20.831 6.149 -29.781 1.00 60.31 283 GLY A O 1
ATOM 2074 N N . VAL A 1 284 ? 21.808 8.064 -30.441 1.00 66.12 284 VAL A N 1
ATOM 2075 C CA . VAL A 1 284 ? 20.636 8.921 -30.178 1.00 66.12 284 VAL A CA 1
ATOM 2076 C C . VAL A 1 284 ? 19.488 8.579 -31.132 1.00 66.12 284 VAL A C 1
ATOM 2078 O O . VAL A 1 284 ? 18.357 8.390 -30.687 1.00 66.12 284 VAL A O 1
ATOM 2081 N N . PHE A 1 285 ? 19.768 8.426 -32.429 1.00 64.44 285 PHE A N 1
ATOM 2082 C CA . PHE A 1 285 ? 18.755 8.036 -33.415 1.00 64.44 285 PHE A CA 1
ATOM 2083 C C . PHE A 1 285 ? 18.219 6.624 -33.177 1.00 64.44 285 PHE A C 1
ATOM 2085 O O . PHE A 1 285 ? 17.011 6.416 -33.272 1.00 64.44 285 PHE A O 1
ATOM 2092 N N . ALA A 1 286 ? 19.082 5.673 -32.815 1.00 64.50 286 ALA A N 1
ATOM 2093 C CA . ALA A 1 286 ? 18.667 4.323 -32.447 1.00 64.50 286 ALA A CA 1
ATOM 2094 C C . ALA A 1 286 ? 17.712 4.345 -31.244 1.00 64.50 286 ALA A C 1
ATOM 2096 O O . ALA A 1 286 ? 16.689 3.667 -31.261 1.00 64.50 286 ALA A O 1
ATOM 2097 N N . THR A 1 287 ? 17.991 5.181 -30.240 1.00 66.50 287 THR A N 1
ATOM 2098 C CA . THR A 1 287 ? 17.107 5.360 -29.077 1.00 66.50 287 THR A CA 1
ATOM 2099 C C . THR A 1 287 ? 15.775 6.002 -29.482 1.00 66.50 287 THR A C 1
ATOM 2101 O O . THR A 1 287 ? 14.711 5.519 -29.091 1.00 66.50 287 THR A O 1
ATOM 2104 N N . LEU A 1 288 ? 15.807 7.036 -30.329 1.00 68.00 288 LEU A N 1
ATOM 2105 C CA . LEU A 1 288 ? 14.610 7.729 -30.819 1.00 68.00 288 LEU A CA 1
ATOM 2106 C C . LEU A 1 288 ? 13.693 6.797 -31.633 1.00 68.00 288 LEU A C 1
ATOM 2108 O O . LEU A 1 288 ? 12.477 6.827 -31.466 1.00 68.00 288 LEU A O 1
ATOM 2112 N N . LEU A 1 289 ? 14.279 5.943 -32.477 1.00 64.38 289 LEU A N 1
ATOM 2113 C CA . LEU A 1 289 ? 13.565 4.955 -33.293 1.00 64.38 289 LEU A CA 1
ATOM 2114 C C . LEU A 1 289 ? 13.114 3.725 -32.495 1.00 64.38 289 LEU A C 1
ATOM 2116 O O . LEU A 1 289 ? 12.102 3.120 -32.839 1.00 64.38 289 LEU A O 1
ATOM 2120 N N . ALA A 1 290 ? 13.816 3.367 -31.417 1.00 65.81 290 ALA A N 1
ATOM 2121 C CA . ALA A 1 290 ? 13.398 2.301 -30.508 1.00 65.81 290 ALA A CA 1
ATOM 2122 C C . ALA A 1 290 ? 12.251 2.737 -29.583 1.00 65.81 290 ALA A C 1
ATOM 2124 O O . ALA A 1 290 ? 11.423 1.916 -29.190 1.00 65.81 290 ALA A O 1
ATOM 2125 N N . THR A 1 291 ? 12.166 4.025 -29.246 1.00 68.69 291 THR A N 1
ATOM 2126 C CA . THR A 1 291 ? 11.116 4.591 -28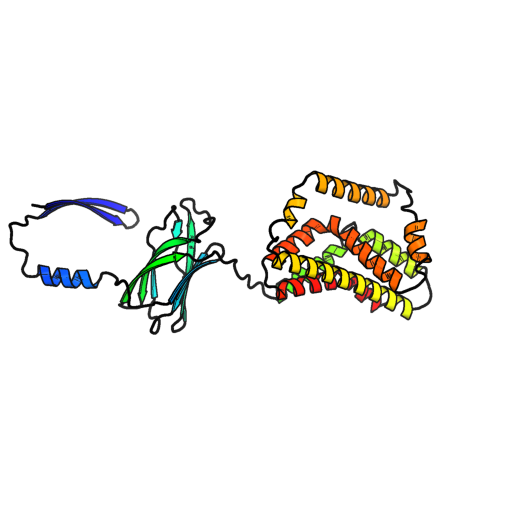.381 1.00 68.69 291 THR A CA 1
ATOM 2127 C C . THR A 1 291 ? 9.681 4.211 -28.804 1.00 68.69 291 THR A C 1
ATOM 2129 O O . THR A 1 291 ? 8.924 3.776 -27.938 1.00 68.69 291 THR A O 1
ATOM 2132 N N . PRO A 1 292 ? 9.268 4.293 -30.086 1.00 69.62 292 PRO A N 1
ATOM 2133 C CA . PRO A 1 292 ? 7.902 3.951 -30.490 1.00 69.62 292 PRO A CA 1
ATOM 2134 C C . PRO A 1 292 ? 7.568 2.459 -30.374 1.00 69.62 292 PRO A C 1
ATOM 2136 O O . PRO A 1 292 ? 6.458 2.113 -29.978 1.00 69.62 292 PRO A O 1
ATOM 2139 N N . CYS A 1 293 ? 8.513 1.563 -30.679 1.00 69.31 293 CYS A N 1
ATOM 2140 C CA . CYS A 1 293 ? 8.270 0.123 -30.598 1.00 69.31 293 CYS A CA 1
ATOM 2141 C C . CYS A 1 293 ? 8.352 -0.389 -29.151 1.00 69.31 293 CYS A C 1
ATOM 2143 O O . CYS A 1 293 ? 7.612 -1.287 -28.768 1.00 69.31 293 CYS A O 1
ATOM 2145 N N . SER A 1 294 ? 9.200 0.223 -28.322 1.00 70.44 294 SER A N 1
ATOM 2146 C CA . SER A 1 294 ? 9.386 -0.137 -26.911 1.00 70.44 294 SER A CA 1
ATOM 2147 C C . SER A 1 294 ? 8.478 0.623 -25.944 1.00 70.44 294 SER A C 1
ATOM 2149 O O . SER A 1 294 ? 8.467 0.304 -24.757 1.00 70.44 294 SER A O 1
ATOM 2151 N N . ALA A 1 295 ? 7.676 1.568 -26.439 1.00 69.25 295 ALA A N 1
ATOM 2152 C CA . ALA A 1 295 ? 6.728 2.367 -25.670 1.00 69.25 295 ALA A CA 1
ATOM 2153 C C . ALA A 1 295 ? 5.905 1.588 -24.618 1.00 69.25 295 ALA A C 1
ATOM 2155 O O . ALA A 1 295 ? 5.839 2.060 -23.484 1.00 69.25 295 ALA A O 1
ATOM 2156 N N . PRO A 1 296 ? 5.321 0.402 -24.901 1.00 67.69 296 PRO A N 1
ATOM 2157 C CA . PRO A 1 296 ? 4.578 -0.347 -23.882 1.00 67.69 296 PRO A CA 1
ATOM 2158 C C . PRO A 1 296 ? 5.473 -0.915 -22.763 1.00 67.69 296 PRO A C 1
ATOM 2160 O O . PRO A 1 296 ? 5.094 -0.902 -21.590 1.00 67.69 296 PRO A O 1
ATOM 2163 N N . PHE A 1 297 ? 6.688 -1.365 -23.087 1.00 69.12 297 PHE A N 1
ATOM 2164 C CA . PHE A 1 297 ? 7.639 -1.883 -22.095 1.00 69.12 297 PHE A CA 1
ATOM 2165 C C . PHE A 1 297 ? 8.294 -0.761 -21.287 1.00 69.12 297 PHE A C 1
ATOM 2167 O O . PHE A 1 297 ? 8.385 -0.836 -20.064 1.00 69.12 297 PHE A O 1
ATOM 2174 N N . LEU A 1 298 ? 8.710 0.313 -21.957 1.00 70.88 298 LEU A N 1
ATOM 2175 C CA . LEU A 1 298 ? 9.285 1.480 -21.301 1.00 70.88 298 LEU A CA 1
ATOM 2176 C C . LEU A 1 298 ? 8.225 2.218 -20.469 1.00 70.88 298 LEU A C 1
ATOM 2178 O O . LEU A 1 298 ? 8.524 2.674 -19.374 1.00 70.88 298 LEU A O 1
ATOM 2182 N N . GLY A 1 299 ? 6.975 2.277 -20.938 1.00 71.31 299 GLY A N 1
ATOM 2183 C CA . GLY A 1 299 ? 5.860 2.922 -20.243 1.00 71.31 299 GLY A CA 1
ATOM 2184 C C . GLY A 1 299 ? 5.503 2.250 -18.917 1.00 71.31 299 GLY A C 1
ATOM 2185 O O . GLY A 1 299 ? 5.313 2.940 -17.918 1.00 71.31 299 GLY A O 1
ATOM 2186 N N . THR A 1 300 ? 5.485 0.914 -18.870 1.00 69.25 300 THR A N 1
ATOM 2187 C CA . THR A 1 300 ? 5.275 0.170 -17.613 1.00 69.25 300 THR A CA 1
ATOM 2188 C C . THR A 1 300 ? 6.447 0.337 -16.642 1.00 69.25 300 THR A C 1
ATOM 2190 O O . THR A 1 300 ? 6.223 0.558 -15.451 1.00 69.25 300 THR A O 1
ATOM 2193 N N . ALA A 1 301 ? 7.688 0.333 -17.141 1.00 71.00 301 ALA A N 1
ATOM 2194 C CA . ALA A 1 301 ? 8.876 0.601 -16.328 1.00 71.00 301 ALA A CA 1
ATOM 2195 C C . ALA A 1 301 ? 8.890 2.032 -15.757 1.00 71.00 301 ALA A C 1
ATOM 2197 O O . ALA A 1 301 ? 9.192 2.226 -14.581 1.00 71.00 301 ALA A O 1
ATOM 2198 N N . VAL A 1 302 ? 8.512 3.033 -16.560 1.00 70.44 302 VAL A N 1
ATOM 2199 C CA . VAL A 1 302 ? 8.383 4.437 -16.134 1.00 70.44 302 VAL A CA 1
ATOM 2200 C C . VAL A 1 302 ? 7.264 4.597 -15.106 1.00 70.44 302 VAL A C 1
ATOM 2202 O O . VAL A 1 302 ? 7.467 5.276 -14.103 1.00 70.44 302 VAL A O 1
ATOM 2205 N N . ALA A 1 303 ? 6.105 3.961 -15.312 1.00 69.25 303 ALA A N 1
ATOM 2206 C CA . ALA A 1 303 ? 4.990 4.000 -14.364 1.00 69.25 303 ALA A CA 1
ATOM 2207 C C . ALA A 1 303 ? 5.393 3.428 -12.996 1.00 69.25 303 ALA A C 1
ATOM 2209 O O . ALA A 1 303 ? 5.108 4.028 -11.960 1.00 69.25 303 ALA A O 1
ATOM 2210 N N . PHE A 1 304 ? 6.135 2.319 -12.994 1.00 68.25 304 PHE A N 1
ATOM 2211 C CA . PHE A 1 304 ? 6.707 1.755 -11.775 1.00 68.25 304 PHE A CA 1
ATOM 2212 C C . PHE A 1 304 ? 7.758 2.687 -11.142 1.00 68.25 304 PHE A C 1
ATOM 2214 O O . PHE A 1 304 ? 7.723 2.942 -9.940 1.00 68.25 304 PHE A O 1
ATOM 2221 N N . ALA A 1 305 ? 8.651 3.274 -11.944 1.00 68.81 305 ALA A N 1
ATOM 222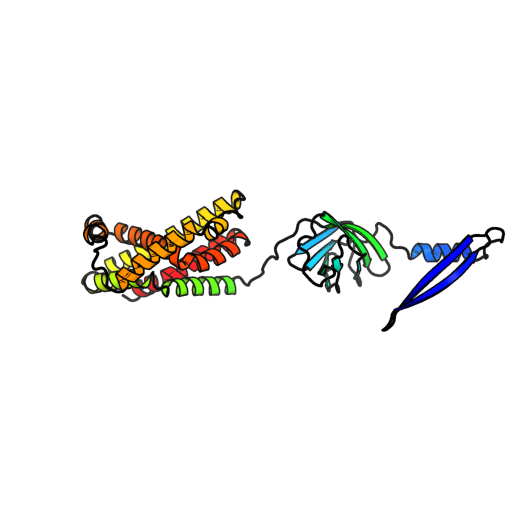2 C CA . ALA A 1 305 ? 9.678 4.201 -11.462 1.00 68.81 305 ALA A CA 1
ATOM 2223 C C . ALA A 1 305 ? 9.098 5.512 -10.890 1.00 68.81 305 ALA A C 1
ATOM 2225 O O . ALA A 1 305 ? 9.666 6.105 -9.970 1.00 68.81 305 ALA A O 1
ATOM 2226 N N . LEU A 1 306 ? 7.946 5.965 -11.395 1.00 64.94 306 LEU A N 1
ATOM 2227 C CA . LEU A 1 306 ? 7.215 7.103 -10.835 1.00 64.94 306 LEU A CA 1
ATOM 2228 C C . LEU A 1 306 ? 6.687 6.799 -9.426 1.00 64.94 306 LEU A C 1
ATOM 2230 O O . LEU A 1 306 ? 6.713 7.703 -8.590 1.00 64.94 306 LEU A O 1
ATOM 2234 N N . ALA A 1 307 ? 6.312 5.551 -9.135 1.00 65.31 307 ALA A N 1
ATOM 2235 C CA . ALA A 1 307 ? 5.886 5.115 -7.802 1.00 65.31 307 ALA A CA 1
ATOM 2236 C C . ALA A 1 307 ? 7.058 4.880 -6.818 1.00 65.31 307 ALA A C 1
ATOM 2238 O O . ALA A 1 307 ? 6.876 5.027 -5.612 1.00 65.31 307 ALA A O 1
ATOM 2239 N N . ALA A 1 308 ? 8.260 4.563 -7.313 1.00 65.81 308 ALA A N 1
ATOM 2240 C CA . ALA A 1 308 ? 9.455 4.256 -6.510 1.00 65.81 308 ALA A CA 1
ATOM 2241 C C . ALA A 1 308 ? 10.214 5.515 -6.003 1.00 65.81 308 ALA A C 1
ATOM 2243 O O . ALA A 1 308 ? 10.061 6.596 -6.576 1.00 65.81 308 ALA A O 1
ATOM 2244 N N . PRO A 1 309 ? 11.057 5.446 -4.951 1.00 71.62 309 PRO A N 1
ATOM 2245 C CA . PRO A 1 309 ? 11.890 6.577 -4.509 1.00 71.62 309 PRO A CA 1
ATOM 2246 C C . PRO A 1 309 ? 12.891 7.042 -5.589 1.00 71.62 309 PRO A C 1
ATOM 2248 O O . PRO A 1 309 ? 13.271 6.281 -6.478 1.00 71.62 309 PRO A O 1
ATOM 2251 N N . LEU A 1 310 ? 13.342 8.308 -5.523 1.00 73.69 310 LEU A N 1
ATOM 2252 C CA . LEU A 1 310 ? 14.207 8.920 -6.554 1.00 73.69 310 LEU A CA 1
ATOM 2253 C C . LEU A 1 310 ? 15.494 8.119 -6.822 1.00 73.69 310 LEU A C 1
ATOM 2255 O O . LEU A 1 310 ? 15.918 8.038 -7.975 1.00 73.69 310 LEU A O 1
ATOM 2259 N N . GLN A 1 311 ? 16.099 7.511 -5.794 1.00 74.31 311 GLN A N 1
ATOM 2260 C CA . GLN A 1 311 ? 17.289 6.674 -5.983 1.00 74.31 311 GLN A CA 1
ATOM 2261 C C . GLN A 1 311 ? 17.012 5.425 -6.833 1.00 74.31 311 GLN A C 1
ATOM 2263 O O . GLN A 1 311 ? 17.838 5.067 -7.672 1.00 74.31 311 GLN A O 1
ATOM 2268 N N . GLU A 1 312 ? 15.861 4.773 -6.654 1.00 72.88 312 GLU A N 1
ATOM 2269 C CA . GLU A 1 312 ? 15.514 3.558 -7.400 1.00 72.88 312 GLU A CA 1
ATOM 2270 C C . GLU A 1 312 ? 15.211 3.859 -8.869 1.00 72.88 312 GLU A C 1
ATOM 2272 O O . GLU A 1 312 ? 15.616 3.094 -9.742 1.00 72.88 312 GLU A O 1
ATOM 2277 N N . LEU A 1 313 ? 14.592 5.008 -9.160 1.00 77.44 313 LEU A N 1
ATOM 2278 C CA . LEU A 1 313 ? 14.362 5.470 -10.532 1.00 77.44 313 LEU A CA 1
ATOM 2279 C C . LEU A 1 313 ? 15.677 5.557 -11.315 1.00 77.44 313 LEU A C 1
ATOM 2281 O O . LEU A 1 313 ? 15.800 4.969 -12.390 1.00 77.44 313 LEU A O 1
ATOM 2285 N N . TRP A 1 314 ? 16.673 6.259 -10.769 1.00 79.62 314 TRP A N 1
ATOM 2286 C CA . TRP A 1 314 ? 17.975 6.410 -11.424 1.00 79.62 314 TRP A CA 1
ATOM 2287 C C . TRP A 1 314 ? 18.680 5.067 -11.617 1.00 79.62 314 TRP A C 1
ATOM 2289 O O . TRP A 1 314 ? 19.277 4.824 -12.667 1.00 79.62 314 TRP A O 1
ATOM 2299 N N . LEU A 1 315 ? 18.565 4.175 -10.633 1.00 80.44 315 LEU A N 1
ATOM 2300 C CA . LEU A 1 315 ? 19.165 2.848 -10.684 1.00 80.44 315 LEU A CA 1
ATOM 2301 C C . LEU A 1 315 ? 18.525 1.973 -11.774 1.00 80.44 315 LEU A C 1
ATOM 2303 O O . LEU A 1 315 ? 19.248 1.351 -12.549 1.00 80.44 315 LEU A O 1
ATOM 2307 N N . ILE A 1 316 ? 17.195 1.982 -11.905 1.00 78.38 316 ILE A N 1
ATOM 2308 C CA . ILE A 1 316 ? 16.476 1.239 -12.951 1.00 78.38 316 ILE A CA 1
ATOM 2309 C C . ILE A 1 316 ? 16.876 1.737 -14.343 1.00 78.38 316 ILE A C 1
ATOM 2311 O O . ILE A 1 316 ? 17.224 0.926 -15.198 1.00 78.38 316 ILE A O 1
ATOM 2315 N N . PHE A 1 317 ? 16.876 3.054 -14.572 1.00 79.50 317 PHE A N 1
ATOM 2316 C CA . PHE A 1 317 ? 17.226 3.627 -15.877 1.00 79.50 317 PHE A CA 1
ATOM 2317 C C . PHE A 1 317 ? 18.680 3.346 -16.276 1.00 79.50 317 PHE A C 1
ATOM 2319 O O . PHE A 1 317 ? 18.942 3.012 -17.433 1.00 79.50 317 PHE A O 1
ATOM 2326 N N . LEU A 1 318 ? 19.620 3.430 -15.329 1.00 79.94 318 LEU A N 1
ATOM 2327 C CA . LEU A 1 318 ? 21.021 3.101 -15.587 1.00 79.94 318 LEU A CA 1
ATOM 2328 C C . LEU A 1 318 ? 21.220 1.612 -15.875 1.00 79.94 318 LEU A C 1
ATOM 2330 O O . LEU A 1 318 ? 21.935 1.276 -16.815 1.00 79.94 318 LEU A O 1
ATOM 2334 N N . VAL A 1 319 ? 20.578 0.718 -15.117 1.00 80.81 319 VAL A N 1
ATOM 2335 C CA . VAL A 1 319 ? 20.689 -0.735 -15.333 1.00 80.81 319 VAL A CA 1
ATOM 2336 C C . VAL A 1 319 ? 20.015 -1.159 -16.641 1.00 80.81 319 VAL A C 1
ATOM 2338 O O . VAL A 1 319 ? 20.555 -2.002 -17.355 1.00 80.81 319 VAL A O 1
ATOM 2341 N N . LEU A 1 320 ? 18.886 -0.546 -17.002 1.00 78.81 320 LEU A N 1
ATOM 2342 C CA . LEU A 1 320 ? 18.199 -0.786 -18.274 1.00 78.81 320 LEU A CA 1
ATOM 2343 C C . LEU A 1 320 ? 19.062 -0.336 -19.466 1.00 78.81 320 LEU A C 1
ATOM 2345 O O . LEU A 1 320 ? 19.252 -1.098 -20.416 1.00 78.81 320 LEU A O 1
ATOM 2349 N N . GLY A 1 321 ? 19.650 0.865 -19.384 1.00 76.81 321 GLY A N 1
ATOM 2350 C CA . GLY A 1 321 ? 20.597 1.372 -20.381 1.00 76.81 321 GLY A CA 1
ATOM 2351 C C . GLY A 1 321 ? 21.867 0.519 -20.475 1.00 76.81 321 GLY A C 1
ATOM 2352 O O . GLY A 1 321 ? 22.342 0.240 -21.576 1.00 76.81 321 GLY A O 1
ATOM 2353 N N . LEU A 1 322 ? 22.377 0.029 -19.339 1.00 79.81 322 LEU A N 1
ATOM 2354 C CA . LEU A 1 322 ? 23.504 -0.906 -19.288 1.00 79.81 322 LEU A CA 1
ATOM 2355 C C . LEU A 1 322 ? 23.156 -2.245 -19.956 1.00 79.81 322 LEU A C 1
ATOM 2357 O O . LEU A 1 322 ? 23.962 -2.766 -20.722 1.00 79.81 322 LEU A O 1
ATOM 2361 N N . GLY A 1 323 ? 21.954 -2.780 -19.716 1.00 78.94 323 GLY A N 1
ATOM 2362 C CA . GLY A 1 323 ? 21.459 -4.000 -20.357 1.00 78.94 323 GLY A CA 1
ATOM 2363 C C . GLY A 1 323 ? 21.323 -3.848 -21.874 1.00 78.94 323 GLY A C 1
ATOM 2364 O O . GLY A 1 323 ? 21.729 -4.738 -22.619 1.00 78.94 323 GLY A O 1
ATOM 2365 N N . MET A 1 324 ? 20.844 -2.690 -22.344 1.00 72.62 324 MET A N 1
ATOM 2366 C CA . MET A 1 324 ? 20.790 -2.381 -23.776 1.00 72.62 324 MET A CA 1
ATOM 2367 C C . MET A 1 324 ? 22.193 -2.240 -24.392 1.00 72.62 324 MET A C 1
ATOM 2369 O O . MET A 1 324 ? 22.418 -2.693 -25.512 1.00 72.62 324 MET A O 1
ATOM 2373 N N . ALA A 1 325 ? 23.146 -1.653 -23.662 1.00 70.94 325 ALA A N 1
ATOM 2374 C CA . ALA A 1 325 ? 24.529 -1.472 -24.104 1.00 70.94 325 ALA A CA 1
ATOM 2375 C C . ALA A 1 325 ? 25.400 -2.739 -23.971 1.00 70.94 325 ALA A C 1
ATOM 2377 O O . ALA A 1 325 ? 26.493 -2.787 -24.540 1.00 70.94 325 ALA A O 1
ATOM 2378 N N . ALA A 1 326 ? 24.942 -3.768 -23.250 1.00 75.56 326 ALA A N 1
ATOM 2379 C CA . ALA A 1 326 ? 25.715 -4.978 -22.969 1.00 75.56 326 ALA A CA 1
ATOM 2380 C C . ALA A 1 326 ? 26.201 -5.726 -24.230 1.00 75.56 326 ALA A C 1
ATOM 2382 O O .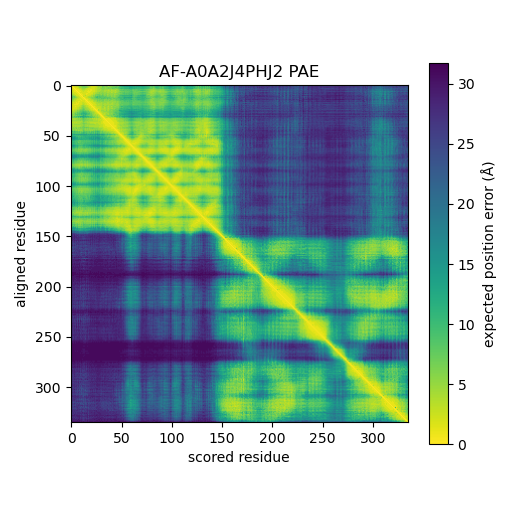 ALA A 1 326 ? 27.382 -6.076 -24.265 1.00 75.56 326 ALA A O 1
ATOM 2383 N N . PRO A 1 327 ? 25.394 -5.916 -25.298 1.00 67.31 327 PRO A N 1
ATOM 2384 C CA . PRO A 1 327 ? 25.864 -6.557 -26.529 1.00 67.31 327 PRO A CA 1
ATOM 2385 C C . PRO A 1 327 ? 26.979 -5.757 -27.217 1.00 67.31 327 PRO A C 1
ATOM 2387 O O . PRO A 1 327 ? 27.956 -6.329 -27.695 1.00 67.31 327 PRO A O 1
ATOM 2390 N N . TRP A 1 328 ? 26.878 -4.424 -27.208 1.00 64.94 328 TRP A N 1
ATOM 2391 C CA . TRP A 1 328 ? 27.882 -3.518 -27.775 1.00 64.94 328 TRP A CA 1
ATOM 2392 C C . TRP A 1 328 ? 29.190 -3.551 -26.986 1.00 64.94 328 TRP A C 1
ATOM 2394 O O . TRP A 1 328 ? 30.271 -3.567 -27.575 1.00 64.94 328 TRP A O 1
ATOM 2404 N N . LEU A 1 329 ? 29.092 -3.598 -25.654 1.00 65.50 329 LEU A N 1
ATOM 2405 C CA . LEU A 1 329 ? 30.246 -3.739 -24.769 1.00 65.50 329 LEU A CA 1
ATOM 2406 C C . LEU A 1 329 ? 30.935 -5.098 -24.960 1.00 65.50 329 LEU A C 1
ATOM 2408 O O . LEU A 1 329 ? 32.162 -5.161 -24.975 1.00 65.50 329 LEU A O 1
ATOM 2412 N N . PHE A 1 330 ? 30.152 -6.167 -25.142 1.00 68.19 330 PHE A N 1
ATOM 2413 C CA . PHE A 1 330 ? 30.656 -7.524 -25.351 1.00 68.19 330 PHE A CA 1
ATOM 2414 C C . PHE A 1 330 ? 31.431 -7.645 -26.672 1.00 68.19 330 PHE A C 1
ATOM 2416 O O . PHE A 1 330 ? 32.548 -8.158 -26.682 1.00 68.19 330 PHE A O 1
ATOM 2423 N N . VAL A 1 331 ? 30.892 -7.078 -27.758 1.00 62.69 331 VAL A N 1
ATOM 2424 C CA . VAL A 1 331 ? 31.564 -7.010 -29.070 1.00 62.69 331 VAL A CA 1
ATOM 2425 C C . VAL A 1 331 ? 32.804 -6.102 -29.032 1.00 62.69 331 VAL A C 1
ATOM 2427 O O . VAL A 1 331 ? 33.797 -6.381 -29.694 1.00 62.69 331 VAL A O 1
ATOM 2430 N N . ALA A 1 332 ? 32.811 -5.039 -28.222 1.00 59.56 332 ALA A N 1
ATOM 2431 C CA . ALA A 1 332 ? 34.003 -4.202 -28.046 1.00 59.56 332 ALA A CA 1
ATOM 2432 C C . ALA A 1 332 ? 35.132 -4.906 -27.256 1.00 59.56 332 ALA A C 1
ATOM 2434 O O . ALA A 1 332 ? 36.320 -4.673 -27.520 1.00 59.56 332 ALA A O 1
ATOM 2435 N N . LEU A 1 333 ? 34.773 -5.750 -26.279 1.00 62.00 333 LEU A N 1
ATOM 2436 C CA . LEU A 1 333 ? 35.705 -6.534 -25.459 1.00 62.00 333 LEU A CA 1
ATOM 2437 C C . LEU A 1 333 ? 36.333 -7.696 -26.244 1.00 62.00 333 LEU A C 1
ATOM 2439 O O . LEU A 1 333 ? 37.545 -7.900 -26.136 1.00 62.00 333 LEU A O 1
ATOM 2443 N N . PHE A 1 334 ? 35.544 -8.381 -27.079 1.00 57.19 334 PHE A N 1
ATOM 2444 C CA . PHE A 1 334 ? 35.980 -9.456 -27.979 1.00 57.19 334 PHE A CA 1
ATOM 2445 C C . PHE A 1 334 ? 35.840 -9.033 -29.460 1.00 57.19 334 PHE A C 1
ATOM 2447 O O . PHE A 1 334 ? 34.872 -9.441 -30.103 1.00 57.19 334 PHE A O 1
ATOM 2454 N N . PRO A 1 335 ? 36.756 -8.189 -29.986 1.00 52.69 335 PRO A N 1
ATOM 2455 C CA . PRO A 1 335 ? 36.732 -7.734 -31.378 1.00 52.69 335 PRO A CA 1
ATOM 2456 C C . PRO A 1 335 ? 37.108 -8.825 -32.387 1.00 52.69 335 PRO A C 1
ATOM 2458 O O . PRO A 1 335 ? 37.921 -9.712 -32.032 1.00 52.69 335 PRO A O 1
#

Sequence (335 aa):
VLEGTLTLSTCSNVCLLTDYRLRLDFNQPADGDFRDAFARAMRTIPADTGITNDLAAHRVGSQLVITATATGEWKNPGIYFDPMDGGIVAGDPDIRAEGSHLKVTVPVTDEWGEIPATLAGKALSLVLTNGEKAQQINLTTGADLAPAATVSLGKIVLFALLGGLILNLMPCVLPVMGMKLSAVLQAGSDRGMVRLRFLATSAGILTSFALLALMVTILKLTGASLGWGIQFQNPWFIGLMVAVTFLFSLNLFGVVEMLLPSAAVSRMATAGGAGVAGSFCEGVFATLLATPCSAPFLGTAVAFALAAPLQELWLIFLVLGLGMAAPWLFVALFP

InterPro domains:
  IPR003834 Cytochrome C biogenesis protein, transmembrane domain [PF02683] (157-332)
  IPR059437 Domain of unknown function DUF8393 [PF28432] (45-143)

Mean predicted aligned error: 17.14 Å

pLDDT: mean 74.88, std 14.54, range [34.88, 95.38]

Organism: NCBI:txid1134687

Secondary structure (DSSP, 8-state):
-EEEEEEEEEESSSEEEEEEEEEE-TTSPPPTTHHHHHHHHHTTSPBSSSSEEEEEEEEETTEEEEEEEESS---SEEEEEPPBTTTBEE---EEEEETTEEEEEEEEE-TTSPPPS--TT-EEEEEEEETTEEEEEEEE--PPBPP-----HHHHHHHHHHHHHHHHTSTTTHHHHHHHHHHHHHS-S-HHHHHHHHHHHHHHHHHHHHHHHHHHHHHHHTT-TTSTTGGGG-HHHHHHHHHHHHHHHHHHTTS----S-HHHHHHHHHHTTTSHHHHHHHHHHHHHHHHHHHHHHHHHHHHHHHHS-HHHHHHHHHHHHHHHHHHHHHHHH--